Protein 4C9Y (pdb70)

Structure (mmCIF, N/CA/C/O backbone):
data_4C9Y
#
_entry.id   4C9Y
#
_cell.length_a   39.006
_cell.length_b   161.578
_cell.length_c   104.482
_cell.angle_alpha   90.00
_cell.angle_beta   90.00
_cell.angle_gamma   90.00
#
_symmetry.space_group_name_H-M   'C 2 2 21'
#
loop_
_entity.id
_entity.type
_entity.pdbx_description
1 polymer 'SPINDLE AND KINETOCHORE-ASSOCIATED PROTEIN 1'
2 water water
#
loop_
_atom_site.group_PDB
_atom_site.id
_atom_site.type_symbol
_atom_site.label_atom_id
_atom_site.label_alt_id
_atom_site.label_comp_id
_atom_site.label_asym_id
_atom_site.label_entity_id
_atom_site.label_seq_id
_atom_site.pdbx_PDB_ins_code
_atom_site.Cartn_x
_atom_site.Cartn_y
_atom_site.Cartn_z
_atom_site.occupancy
_atom_site.B_iso_or_equiv
_atom_site.auth_seq_id
_atom_site.auth_comp_id
_atom_site.auth_asym_id
_atom_site.auth_atom_id
_atom_site.pdbx_PDB_model_num
ATOM 1 N N . SER A 1 1 ? 6.809 35.439 -19.228 1.00 94.77 2 SER A N 1
ATOM 2 C CA . SER A 1 1 ? 7.364 34.598 -20.285 1.00 92.76 2 SER A CA 1
ATOM 3 C C . SER A 1 1 ? 8.713 34.006 -19.879 1.00 83.01 2 SER A C 1
ATOM 4 O O . SER A 1 1 ? 9.594 33.805 -20.718 1.00 79.50 2 SER A O 1
ATOM 7 N N . ILE A 1 2 ? 8.858 33.731 -18.585 1.00 71.49 3 ILE A N 1
ATOM 8 C CA . ILE A 1 2 ? 10.101 33.221 -18.013 1.00 62.38 3 ILE A CA 1
ATOM 9 C C . ILE A 1 2 ? 10.423 31.824 -18.549 1.00 60.83 3 ILE A C 1
ATOM 10 O O . ILE A 1 2 ? 9.556 30.958 -18.592 1.00 48.65 3 ILE A O 1
ATOM 15 N N . LYS A 1 3 ? 11.672 31.620 -18.961 1.00 49.71 4 LYS A N 1
ATOM 16 C CA . LYS A 1 3 ? 12.110 30.378 -19.598 1.00 46.88 4 LYS A CA 1
ATOM 17 C C . LYS A 1 3 ? 12.191 29.189 -18.631 1.00 44.39 4 LYS A C 1
ATOM 18 O O . LYS A 1 3 ? 12.918 29.239 -17.639 1.00 43.64 4 LYS A O 1
ATOM 24 N N . GLU A 1 4 ? 11.469 28.118 -18.927 1.00 41.76 5 GLU A N 1
ATOM 25 C CA . GLU A 1 4 ? 11.546 26.927 -18.085 1.00 45.70 5 GLU A CA 1
ATOM 26 C C . GLU A 1 4 ? 12.232 25.745 -18.762 1.00 46.12 5 GLU A C 1
ATOM 27 O O . GLU A 1 4 ? 12.244 25.612 -19.983 1.00 44.87 5 GLU A O 1
ATOM 41 N N . PRO A 1 6 ? 12.417 21.997 -19.805 1.00 34.25 7 PRO A N 1
ATOM 42 C CA . PRO A 1 6 ? 11.440 20.906 -19.933 1.00 33.44 7 PRO A CA 1
ATOM 43 C C . PRO A 1 6 ? 11.885 19.596 -19.238 1.00 33.37 7 PRO A C 1
ATOM 44 O O . PRO A 1 6 ? 13.083 19.328 -19.102 1.00 33.93 7 PRO A O 1
ATOM 48 N N . PHE A 1 7 ? 10.919 18.800 -18.788 1.00 34.83 8 PHE A N 1
ATOM 49 C CA . PHE A 1 7 ? 11.218 17.513 -18.148 1.00 39.29 8 PHE A CA 1
ATOM 50 C C . PHE A 1 7 ? 11.937 16.566 -19.105 1.00 34.23 8 PHE A C 1
ATOM 51 O O . PHE A 1 7 ? 11.789 16.676 -20.318 1.00 33.49 8 PHE A O 1
ATOM 59 N N . ILE A 1 8 ? 12.732 15.649 -18.561 1.00 36.17 9 ILE A N 1
ATOM 60 C CA . ILE A 1 8 ? 13.390 14.621 -19.379 1.00 42.21 9 ILE A CA 1
ATOM 61 C C . ILE A 1 8 ? 12.361 13.549 -19.741 1.00 36.72 9 ILE A C 1
ATOM 62 O O . ILE A 1 8 ? 11.571 13.141 -18.886 1.00 39.78 9 ILE A O 1
ATOM 67 N N . THR A 1 9 ? 12.375 13.085 -20.985 1.00 36.43 10 THR A N 1
ATOM 68 C CA . THR A 1 9 ? 11.438 12.053 -21.433 1.00 36.94 10 THR A CA 1
ATOM 69 C C . THR A 1 9 ? 12.004 10.655 -21.220 1.00 39.54 10 THR A C 1
ATOM 70 O O . THR A 1 9 ? 13.197 10.490 -20.966 1.00 40.97 10 THR A O 1
ATOM 74 N N . CYS A 1 10 ? 11.144 9.649 -21.376 1.00 44.66 11 CYS A N 1
ATOM 75 C CA . CYS A 1 10 ? 11.565 8.261 -21.315 1.00 49.40 11 CYS A CA 1
ATOM 76 C C . CYS A 1 10 ? 12.735 7.995 -22.261 1.00 57.27 11 CYS A C 1
ATOM 77 O O . CYS A 1 10 ? 13.799 7.566 -21.824 1.00 54.19 11 CYS A O 1
ATOM 80 N N . ASP A 1 11 ? 12.542 8.282 -23.549 1.00 52.81 12 ASP A N 1
ATOM 81 C CA . ASP A 1 11 ? 13.593 8.116 -24.555 1.00 63.95 12 ASP A CA 1
ATOM 82 C C . ASP A 1 11 ? 14.897 8.813 -24.188 1.00 59.52 12 ASP A C 1
ATOM 83 O O . ASP A 1 11 ? 15.967 8.204 -24.249 1.00 57.44 12 ASP A O 1
ATOM 88 N N . GLU A 1 12 ? 14.804 10.092 -23.819 1.00 51.66 13 GLU A N 1
ATOM 89 C CA . GLU A 1 12 ? 15.977 10.853 -23.426 1.00 51.47 13 GLU A CA 1
ATOM 90 C C . GLU A 1 12 ? 16.713 10.209 -22.261 1.00 52.12 13 GLU A C 1
ATOM 91 O O . GLU A 1 12 ? 17.932 10.074 -22.294 1.00 53.70 13 GLU A O 1
ATOM 97 N N . PHE A 1 13 ? 15.976 9.819 -21.226 1.00 49.30 14 PHE A N 1
ATOM 98 C CA . PHE A 1 13 ? 16.614 9.272 -20.031 1.00 57.43 14 PHE A CA 1
ATOM 99 C C . PHE A 1 13 ? 17.319 7.943 -20.317 1.00 65.46 14 PHE A C 1
ATOM 100 O O . PHE A 1 13 ? 18.432 7.702 -19.846 1.00 58.91 14 PHE A O 1
ATOM 108 N N . ASN A 1 14 ? 16.681 7.086 -21.103 1.00 66.75 15 ASN A N 1
ATOM 109 C CA . ASN A 1 14 ? 17.295 5.815 -21.473 1.00 78.04 15 ASN A CA 1
ATOM 110 C C . ASN A 1 14 ? 18.537 6.010 -22.331 1.00 79.36 15 ASN A C 1
ATOM 111 O O . ASN A 1 14 ? 19.378 5.116 -22.438 1.00 86.09 15 ASN A O 1
ATOM 116 N N . GLY A 1 15 ? 18.645 7.189 -22.932 1.00 65.37 16 GLY A N 1
ATOM 117 C CA . GLY A 1 15 ? 19.751 7.506 -23.813 1.00 75.25 16 GLY A CA 1
ATOM 118 C C . GLY A 1 15 ? 20.932 8.218 -23.175 1.00 83.80 16 GLY A C 1
ATOM 119 O O . GLY A 1 15 ? 21.931 8.467 -23.849 1.00 88.75 16 GLY A O 1
ATOM 120 N N . VAL A 1 16 ? 20.841 8.565 -21.893 1.00 61.86 17 VAL A N 1
ATOM 121 C CA . VAL A 1 16 ? 22.021 9.098 -21.219 1.00 62.60 17 VAL A CA 1
ATOM 122 C C . VAL A 1 16 ? 22.891 7.949 -20.703 1.00 67.69 17 VAL A C 1
ATOM 123 O O . VAL A 1 16 ? 22.368 6.948 -20.215 1.00 69.40 17 VAL A O 1
ATOM 127 N N . PRO A 1 17 ? 24.223 8.079 -20.842 1.00 77.01 18 PRO A N 1
ATOM 128 C CA . PRO A 1 17 ? 25.176 7.028 -20.449 1.00 83.87 18 PRO A CA 1
ATOM 129 C C . PRO A 1 17 ? 24.948 6.490 -19.035 1.00 77.38 18 PRO A C 1
ATOM 130 O O . PRO A 1 17 ? 24.654 7.255 -18.114 1.00 74.60 18 PRO A O 1
ATOM 134 N N . SER A 1 18 ? 25.085 5.175 -18.884 1.00 86.25 19 SER A N 1
ATOM 135 C CA . SER A 1 18 ? 24.727 4.481 -17.649 1.00 84.10 19 SER A CA 1
ATOM 136 C C . SER A 1 18 ? 25.421 5.006 -16.397 1.00 85.12 19 SER A C 1
ATOM 137 O O . SER A 1 18 ? 24.785 5.160 -15.359 1.00 85.46 19 SER A O 1
ATOM 140 N N . TYR A 1 19 ? 26.720 5.275 -16.493 1.00 87.97 20 TYR A N 1
ATOM 141 C CA . TYR A 1 19 ? 27.493 5.730 -15.340 1.00 90.25 20 TYR A CA 1
ATOM 142 C C . TYR A 1 19 ? 26.950 7.038 -14.760 1.00 87.97 20 TYR A C 1
ATOM 143 O O . TYR A 1 19 ? 27.078 7.297 -13.561 1.00 86.87 20 TYR A O 1
ATOM 160 N N . LYS A 1 21 ? 23.674 7.891 -14.835 1.00 82.85 22 LYS A N 1
ATOM 161 C CA . LYS A 1 21 ? 22.407 7.557 -14.198 1.00 88.22 22 LYS A CA 1
ATOM 162 C C . LYS A 1 21 ? 22.625 7.121 -12.754 1.00 103.89 22 LYS A C 1
ATOM 163 O O . LYS A 1 21 ? 21.969 7.632 -11.846 1.00 111.94 22 LYS A O 1
ATOM 169 N N . SER A 1 22 ? 23.555 6.189 -12.557 1.00 103.51 23 SER A N 1
ATOM 170 C CA . SER A 1 22 ? 24.016 5.803 -11.227 1.00 109.85 23 SER A CA 1
ATOM 171 C C . SER A 1 22 ? 22.872 5.536 -10.256 1.00 111.47 23 SER A C 1
ATOM 172 O O . SER A 1 22 ? 22.022 4.681 -10.501 1.00 112.65 23 SER A O 1
ATOM 175 N N . ARG A 1 23 ? 22.855 6.289 -9.160 1.00 110.38 24 ARG A N 1
ATOM 176 C CA . ARG A 1 23 ? 21.806 6.169 -8.157 1.00 109.85 24 ARG A CA 1
ATOM 177 C C . ARG A 1 23 ? 20.534 6.868 -8.619 1.00 103.83 24 ARG A C 1
ATOM 178 O O . ARG A 1 23 ? 19.423 6.457 -8.275 1.00 108.05 24 ARG A O 1
ATOM 180 N N . LEU A 1 24 ? 20.712 7.916 -9.416 1.00 90.52 25 LEU A N 1
ATOM 181 C CA . LEU A 1 24 ? 19.627 8.813 -9.798 1.00 79.99 25 LEU A CA 1
ATOM 182 C C . LEU A 1 24 ? 18.494 8.156 -10.572 1.00 75.36 25 LEU A C 1
ATOM 183 O O . LEU A 1 24 ? 18.689 7.659 -11.680 1.00 80.27 25 LEU A O 1
ATOM 188 N N . THR A 1 25 ? 17.300 8.181 -9.991 1.00 68.39 26 THR A N 1
ATOM 189 C CA . THR A 1 25 ? 16.115 7.702 -10.686 1.00 66.81 26 THR A CA 1
ATOM 190 C C . THR A 1 25 ? 15.514 8.760 -11.619 1.00 67.14 26 THR A C 1
ATOM 191 O O . THR A 1 25 ? 15.810 9.971 -11.533 1.00 55.57 26 THR A O 1
ATOM 195 N N . TYR A 1 26 ? 14.657 8.295 -12.516 1.00 55.82 27 TYR A N 1
ATOM 196 C CA . TYR A 1 26 ? 14.017 9.177 -13.493 1.00 48.10 27 TYR A CA 1
ATOM 197 C C . TYR A 1 26 ? 13.143 10.276 -12.857 1.00 47.92 27 TYR A C 1
ATOM 198 O O . TYR A 1 26 ? 13.140 11.421 -13.316 1.00 52.57 27 TYR A O 1
ATOM 207 N N . ASN A 1 27 ? 12.387 9.917 -11.822 1.00 54.88 28 ASN A N 1
ATOM 208 C CA . ASN A 1 27 ? 11.547 10.874 -11.111 1.00 50.76 28 ASN A CA 1
ATOM 209 C C . ASN A 1 27 ? 12.395 11.840 -10.308 1.00 54.78 28 ASN A C 1
ATOM 210 O O . ASN A 1 27 ? 12.030 13.003 -10.144 1.00 51.44 28 ASN A O 1
ATOM 215 N N . GLN A 1 28 ? 13.531 11.350 -9.815 1.00 52.61 29 GLN A N 1
ATOM 216 C CA . GLN A 1 28 ? 14.489 12.205 -9.122 1.00 54.78 29 GLN A CA 1
ATOM 217 C C . GLN A 1 28 ? 14.961 13.364 -9.993 1.00 42.61 29 GLN A C 1
ATOM 218 O O . GLN A 1 28 ? 14.974 14.497 -9.547 1.00 41.48 29 GLN A O 1
ATOM 224 N N . ILE A 1 29 ? 15.351 13.080 -11.231 1.00 38.87 30 ILE A N 1
ATOM 225 C CA . ILE A 1 29 ? 15.845 14.133 -12.104 1.00 39.02 30 ILE A CA 1
ATOM 226 C C . ILE A 1 29 ? 14.742 15.149 -12.407 1.00 39.58 30 ILE A C 1
ATOM 227 O O . ILE A 1 29 ? 14.939 16.356 -12.276 1.00 42.27 30 ILE A O 1
ATOM 232 N N . ASN A 1 30 ? 13.573 14.647 -12.781 1.00 35.46 31 ASN A N 1
ATOM 233 C CA . ASN A 1 30 ? 12.437 15.516 -13.042 1.00 33.61 31 ASN A CA 1
ATOM 234 C C . ASN A 1 30 ? 11.923 16.305 -11.827 1.00 38.15 31 ASN A C 1
ATOM 235 O O . ASN A 1 30 ? 11.549 17.470 -11.967 1.00 35.15 31 ASN A O 1
ATOM 240 N N . ASP A 1 31 ? 11.930 15.696 -10.638 1.00 36.51 32 ASP A N 1
ATOM 241 C CA . ASP A 1 31 ? 11.666 16.459 -9.402 1.00 35.33 32 ASP A CA 1
ATOM 242 C C . ASP A 1 31 ? 12.634 17.628 -9.232 1.00 33.84 32 ASP A C 1
ATOM 243 O O . ASP A 1 31 ? 12.216 18.754 -8.951 1.00 36.52 32 ASP A O 1
ATOM 248 N N . VAL A 1 32 ? 13.923 17.385 -9.438 1.00 37.35 33 VAL A N 1
ATOM 249 C CA . VAL A 1 32 ? 14.915 18.455 -9.325 1.00 35.34 33 VAL A CA 1
ATOM 250 C C . VAL A 1 32 ? 14.702 19.567 -10.369 1.00 44.25 33 VAL A C 1
ATOM 251 O O . VAL A 1 32 ? 14.828 20.757 -10.069 1.00 32.72 33 VAL A O 1
ATOM 255 N N . ILE A 1 33 ? 14.376 19.173 -11.597 1.00 33.22 34 ILE A N 1
ATOM 256 C CA . ILE A 1 33 ? 14.021 20.138 -12.635 1.00 28.90 34 ILE A CA 1
ATOM 257 C C . ILE A 1 33 ? 12.870 21.064 -12.215 1.00 29.62 34 ILE A C 1
ATOM 258 O O . ILE A 1 33 ? 12.943 22.290 -12.436 1.00 34.33 34 ILE A O 1
ATOM 263 N N . LYS A 1 34 ? 11.833 20.496 -11.600 1.00 31.98 35 LYS A N 1
ATOM 264 C CA . LYS A 1 34 ? 10.750 21.286 -11.005 1.00 36.49 35 LYS A CA 1
ATOM 265 C C . LYS A 1 34 ? 11.273 22.344 -10.020 1.00 36.48 35 LYS A C 1
ATOM 266 O O . LYS A 1 34 ? 10.796 23.486 -10.020 1.00 33.38 35 LYS A O 1
ATOM 272 N N . GLU A 1 35 ? 12.239 21.966 -9.180 1.00 37.02 36 GLU A N 1
ATOM 273 C CA . GLU A 1 35 ? 12.778 22.892 -8.164 1.00 35.40 36 GLU A CA 1
ATOM 274 C C . GLU A 1 35 ? 13.655 23.961 -8.784 1.00 36.44 36 GLU A C 1
ATOM 275 O O . GLU A 1 35 ? 13.639 25.120 -8.365 1.00 30.94 36 GLU A O 1
ATOM 281 N N . ILE A 1 36 ? 14.435 23.572 -9.785 1.00 32.07 37 ILE A N 1
ATOM 282 C CA . ILE A 1 36 ? 15.266 24.532 -10.488 1.00 33.66 37 ILE A CA 1
ATOM 283 C C . ILE A 1 36 ? 14.389 25.559 -11.194 1.00 28.14 37 ILE A C 1
ATOM 284 O O . ILE A 1 36 ? 14.680 26.749 -11.154 1.00 27.31 37 ILE A O 1
ATOM 289 N N . ASN A 1 37 ? 13.313 25.093 -11.816 1.00 24.77 38 ASN A N 1
ATOM 290 C CA . ASN A 1 37 ? 12.359 25.970 -12.463 1.00 30.49 38 ASN A CA 1
ATOM 291 C C . ASN A 1 37 ? 11.696 26.924 -11.474 1.00 34.63 38 ASN A C 1
ATOM 292 O O . ASN A 1 37 ? 11.424 28.078 -11.793 1.00 32.35 38 ASN A O 1
ATOM 297 N N . LYS A 1 38 ? 11.413 26.421 -10.279 1.00 32.49 39 LYS A N 1
ATOM 298 C CA . LYS A 1 38 ? 10.879 27.257 -9.216 1.00 35.51 39 LYS A CA 1
ATOM 299 C C . LYS A 1 38 ? 11.839 28.398 -8.864 1.00 31.57 39 LYS A C 1
ATOM 300 O O . LYS A 1 38 ? 11.412 29.539 -8.657 1.00 33.48 39 LYS A O 1
ATOM 306 N N . ALA A 1 39 ? 13.133 28.094 -8.786 1.00 27.03 40 ALA A N 1
ATOM 307 C CA . ALA A 1 39 ? 14.130 29.114 -8.475 1.00 31.57 40 ALA A CA 1
ATOM 308 C C . ALA A 1 39 ? 14.269 30.134 -9.603 1.00 29.84 40 ALA A C 1
ATOM 309 O O . ALA A 1 39 ? 14.432 31.329 -9.346 1.00 27.28 40 ALA A O 1
ATOM 311 N N . VAL A 1 40 ? 14.237 29.652 -10.846 1.00 26.98 41 VAL A N 1
ATOM 312 C CA . VAL A 1 40 ? 14.311 30.529 -12.009 1.00 24.32 41 VAL A CA 1
ATOM 313 C C . VAL A 1 40 ? 13.150 31.522 -12.001 1.00 31.63 41 VAL A C 1
ATOM 314 O O . VAL A 1 40 ? 13.357 32.733 -12.107 1.00 30.57 41 VAL A O 1
ATOM 318 N N . ILE A 1 41 ? 11.939 31.001 -11.861 1.00 27.28 42 ILE A N 1
ATOM 319 C CA . ILE A 1 41 ? 10.752 31.841 -11.803 1.00 30.84 42 ILE A CA 1
ATOM 320 C C . ILE A 1 41 ? 10.812 32.868 -10.658 1.00 37.15 42 ILE A C 1
ATOM 321 O O . ILE A 1 41 ? 10.495 34.039 -10.859 1.00 37.34 42 ILE A O 1
ATOM 326 N N . SER A 1 42 ? 11.233 32.426 -9.475 1.00 32.97 43 SER A N 1
ATOM 327 C CA . SER A 1 42 ? 11.318 33.301 -8.301 1.00 29.45 43 SER A CA 1
ATOM 328 C C . SER A 1 42 ? 12.261 34.474 -8.531 1.00 26.34 43 SER A C 1
ATOM 329 O O . SER A 1 42 ? 11.936 35.626 -8.216 1.00 31.61 43 SER A O 1
ATOM 332 N N . LYS A 1 43 ? 13.424 34.164 -9.087 1.00 26.96 44 LYS A N 1
ATOM 333 C CA . LYS A 1 43 ? 14.438 35.143 -9.388 1.00 32.68 44 LYS A CA 1
ATOM 334 C C . LYS A 1 43 ? 13.940 36.148 -10.418 1.00 37.75 44 LYS A C 1
ATOM 335 O O . LYS A 1 43 ? 14.096 37.358 -10.243 1.00 32.76 44 LYS A O 1
ATOM 341 N N . TYR A 1 44 ? 13.342 35.645 -11.491 1.00 30.37 45 TYR A N 1
ATOM 342 C CA . TYR A 1 44 ? 12.974 36.517 -12.599 1.00 32.46 45 TYR A CA 1
ATOM 343 C C . TYR A 1 44 ? 11.683 37.296 -12.338 1.00 38.48 45 TYR A C 1
ATOM 344 O O . TYR A 1 44 ? 11.482 38.365 -12.917 1.00 41.62 45 TYR A O 1
ATOM 353 N N . LYS A 1 45 ? 10.851 36.807 -11.419 1.00 37.04 46 LYS A N 1
ATOM 354 C CA . LYS A 1 45 ? 9.705 37.591 -10.954 1.00 40.44 46 LYS A CA 1
ATOM 355 C C . LYS A 1 45 ? 10.164 38.819 -10.172 1.00 42.85 46 LYS A C 1
ATOM 356 O O . LYS A 1 45 ? 9.561 39.885 -10.273 1.00 47.15 46 LYS A O 1
ATOM 362 N N . ILE A 1 46 ? 11.241 38.666 -9.405 1.00 37.10 47 ILE A N 1
ATOM 363 C CA . ILE A 1 46 ? 11.876 39.782 -8.704 1.00 38.78 47 ILE A CA 1
ATOM 364 C C . ILE A 1 46 ? 12.506 40.794 -9.680 1.00 40.79 47 ILE A C 1
ATOM 365 O O . ILE A 1 46 ? 12.320 42.016 -9.546 1.00 39.95 47 ILE A O 1
ATOM 370 N N . LEU A 1 47 ? 13.247 40.279 -10.656 1.00 39.39 48 LEU A N 1
ATOM 371 C CA . LEU A 1 47 ? 13.824 41.100 -11.718 1.00 42.26 48 LEU A CA 1
ATOM 372 C C . LEU A 1 47 ? 12.777 41.918 -12.480 1.00 44.36 48 LEU A C 1
ATOM 373 O O . LEU A 1 47 ? 13.045 43.053 -12.874 1.00 40.36 48 LEU A O 1
ATOM 378 N N . HIS A 1 48 ? 11.595 41.348 -12.701 1.00 54.47 49 HIS A N 1
ATOM 379 C CA . HIS A 1 48 ? 10.574 42.040 -13.477 1.00 57.88 49 HIS A CA 1
ATOM 380 C C . HIS A 1 48 ? 9.627 42.878 -12.609 1.00 56.95 49 HIS A C 1
ATOM 381 O O . HIS A 1 48 ? 8.712 43.516 -13.117 1.00 57.66 49 HIS A O 1
ATOM 388 N N . GLN A 1 49 ? 9.879 42.885 -11.304 1.00 49.54 50 GLN A N 1
ATOM 389 C CA . GLN A 1 49 ? 9.049 43.597 -10.335 1.00 51.64 50 GLN A CA 1
ATOM 390 C C . GLN A 1 49 ? 9.367 45.100 -10.333 1.00 51.73 50 GLN A C 1
ATOM 391 O O . GLN A 1 49 ? 10.534 45.479 -10.342 1.00 50.65 50 GLN A O 1
ATOM 397 N N . PRO A 1 50 ? 8.331 45.956 -10.309 1.00 61.62 51 PRO A N 1
ATOM 398 C CA . PRO A 1 50 ? 8.562 47.410 -10.226 1.00 66.80 51 PRO A CA 1
ATOM 399 C C . PRO A 1 50 ? 9.347 47.767 -8.966 1.00 64.94 51 PRO A C 1
ATOM 400 O O . PRO A 1 50 ? 8.989 47.309 -7.881 1.00 62.69 51 PRO A O 1
ATOM 404 N N . LYS A 1 51 ? 10.405 48.562 -9.112 1.00 60.18 52 LYS A N 1
ATOM 405 C CA . LYS A 1 51 ? 11.358 48.767 -8.018 1.00 56.56 52 LYS A CA 1
ATOM 406 C C . LYS A 1 51 ? 10.754 49.437 -6.793 1.00 63.76 52 LYS A C 1
ATOM 407 O O . LYS A 1 51 ? 11.222 49.221 -5.673 1.00 58.17 52 LYS A O 1
ATOM 413 N N . LYS A 1 52 ? 9.708 50.234 -7.012 1.00 69.23 53 LYS A N 1
ATOM 414 C CA . LYS A 1 52 ? 9.001 50.902 -5.925 1.00 79.64 53 LYS A CA 1
ATOM 415 C C . LYS A 1 52 ? 8.148 49.924 -5.115 1.00 84.40 53 LYS A C 1
ATOM 416 O O . LYS A 1 52 ? 7.689 50.249 -4.020 1.00 89.92 53 LYS A O 1
ATOM 418 N N . SER A 1 53 ? 7.941 48.728 -5.659 1.00 83.64 54 SER A N 1
ATOM 419 C CA . SER A 1 53 ? 7.155 47.704 -4.979 1.00 89.70 54 SER A CA 1
ATOM 420 C C . SER A 1 53 ? 8.031 46.774 -4.152 1.00 84.81 54 SER A C 1
ATOM 421 O O . SER A 1 53 ? 7.534 45.855 -3.502 1.00 89.46 54 SER A O 1
ATOM 432 N N . ASN A 1 55 ? 10.373 45.506 -1.166 1.00 61.95 56 ASN A N 1
ATOM 433 C CA . ASN A 1 55 ? 10.735 45.683 0.235 1.00 65.24 56 ASN A CA 1
ATOM 434 C C . ASN A 1 55 ? 12.237 45.471 0.378 1.00 61.12 56 ASN A C 1
ATOM 435 O O . ASN A 1 55 ? 12.904 45.189 -0.607 1.00 56.20 56 ASN A O 1
ATOM 440 N N . SER A 1 56 ? 12.769 45.595 1.590 1.00 55.15 57 SER A N 1
ATOM 441 C CA . SER A 1 56 ? 14.220 45.533 1.790 1.00 56.22 57 SER A CA 1
ATOM 442 C C . SER A 1 56 ? 14.835 44.180 1.409 1.00 53.31 57 SER A C 1
ATOM 443 O O . SER A 1 56 ? 15.937 44.133 0.851 1.00 48.18 57 SER A O 1
ATOM 446 N N . VAL A 1 57 ? 14.132 43.089 1.703 1.00 49.94 58 VAL A N 1
ATOM 447 C CA . VAL A 1 57 ? 14.665 41.765 1.380 1.00 47.98 58 VAL A CA 1
ATOM 448 C C . VAL A 1 57 ? 14.681 41.520 -0.129 1.00 40.15 58 VAL A C 1
ATOM 449 O O . VAL A 1 57 ? 15.603 40.909 -0.656 1.00 44.88 58 VAL A O 1
ATOM 453 N N . THR A 1 58 ? 13.661 42.012 -0.822 1.00 41.14 59 THR A N 1
ATOM 454 C CA . THR A 1 58 ? 13.564 41.842 -2.257 1.00 44.33 59 THR A CA 1
ATOM 455 C C . THR A 1 58 ? 14.614 42.701 -2.960 1.00 42.36 59 THR A C 1
ATOM 456 O O . THR A 1 58 ? 15.228 42.271 -3.938 1.00 36.44 59 THR A O 1
ATOM 460 N N . ARG A 1 59 ? 14.830 43.914 -2.449 1.00 35.74 60 ARG A N 1
ATOM 461 C CA . ARG A 1 59 ? 15.828 44.804 -3.015 1.00 38.02 60 ARG A CA 1
ATOM 462 C C . ARG A 1 59 ? 17.236 44.213 -2.899 1.00 35.80 60 ARG A C 1
ATOM 463 O O . ARG A 1 59 ? 18.040 44.340 -3.822 1.00 37.37 60 ARG A O 1
ATOM 471 N N . ASN A 1 60 ? 17.525 43.576 -1.766 1.00 35.80 61 ASN A N 1
ATOM 472 C CA . ASN A 1 60 ? 18.818 42.928 -1.558 1.00 41.98 61 ASN A CA 1
ATOM 473 C C . ASN A 1 60 ? 19.059 41.783 -2.554 1.00 35.66 61 ASN A C 1
ATOM 474 O O . ASN A 1 60 ? 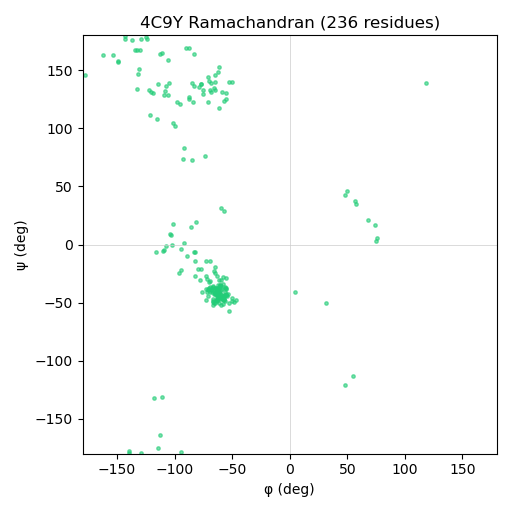20.162 41.636 -3.084 1.00 34.39 61 ASN A O 1
ATOM 479 N N . LEU A 1 61 ? 18.019 40.997 -2.826 1.00 31.33 62 LEU A N 1
ATOM 480 C CA . LEU A 1 61 ? 18.107 39.944 -3.845 1.00 36.25 62 LEU A CA 1
ATOM 481 C C . LEU A 1 61 ? 18.288 40.561 -5.220 1.00 36.59 62 LEU A C 1
ATOM 482 O O . LEU A 1 61 ? 19.179 40.168 -5.974 1.00 33.86 62 LEU A O 1
ATOM 487 N N . TYR A 1 62 ? 17.430 41.524 -5.541 1.00 30.07 63 TYR A N 1
ATOM 488 C CA . TYR A 1 62 ? 17.551 42.271 -6.780 1.00 31.99 63 TYR A CA 1
ATOM 489 C C . TYR A 1 62 ? 18.986 42.731 -7.027 1.00 32.78 63 TYR A C 1
ATOM 490 O O . TYR A 1 62 ? 19.523 42.551 -8.124 1.00 30.88 63 TYR A O 1
ATOM 499 N N . HIS A 1 63 ? 19.608 43.320 -6.005 1.00 32.87 64 HIS A N 1
ATOM 500 C CA . HIS A 1 63 ? 20.978 43.812 -6.135 1.00 37.41 64 HIS A CA 1
ATOM 501 C C . HIS A 1 63 ? 21.977 42.708 -6.451 1.00 39.24 64 HIS A C 1
ATOM 502 O O . HIS A 1 63 ? 22.877 42.887 -7.289 1.00 39.25 64 HIS A O 1
ATOM 509 N N . ARG A 1 64 ? 21.838 41.576 -5.766 1.00 33.80 65 ARG A N 1
ATOM 510 C CA . ARG A 1 64 ? 22.694 40.443 -6.053 1.00 32.11 65 ARG A CA 1
ATOM 511 C C . ARG A 1 64 ? 22.467 39.939 -7.486 1.00 30.18 65 ARG A C 1
ATOM 512 O O . ARG A 1 64 ? 23.419 39.601 -8.171 1.00 32.40 65 ARG A O 1
ATOM 520 N N . PHE A 1 65 ? 21.215 39.883 -7.932 1.00 28.38 66 PHE A N 1
ATOM 521 C CA . PHE A 1 65 ? 20.938 39.458 -9.312 1.00 31.87 66 PHE A CA 1
ATOM 522 C C . PHE A 1 65 ? 21.655 40.358 -10.327 1.00 34.54 66 PHE A C 1
ATOM 523 O O . PHE A 1 65 ? 22.295 39.882 -11.286 1.00 31.66 66 PHE A O 1
ATOM 531 N N . ILE A 1 66 ? 21.590 41.667 -10.103 1.00 30.03 67 ILE A N 1
ATOM 532 C CA . ILE A 1 66 ? 22.268 42.605 -10.998 1.00 31.64 67 ILE A CA 1
ATOM 533 C C . ILE A 1 66 ? 23.784 42.410 -10.927 1.00 35.41 67 ILE A C 1
ATOM 534 O O . ILE A 1 66 ? 24.454 42.412 -11.948 1.00 36.09 67 ILE A O 1
ATOM 539 N N . ASP A 1 67 ? 24.328 42.212 -9.729 1.00 33.17 68 ASP A N 1
ATOM 540 C CA . ASP A 1 67 ? 25.775 41.995 -9.587 1.00 36.78 68 ASP A CA 1
ATOM 541 C C . ASP A 1 67 ? 26.252 40.781 -10.400 1.00 37.77 68 ASP A C 1
ATOM 542 O O . ASP A 1 67 ? 27.408 40.719 -10.834 1.00 41.53 68 ASP A O 1
ATOM 547 N N . GLU A 1 68 ? 25.354 39.826 -10.596 1.00 33.83 69 GLU A N 1
ATOM 548 C CA . GLU A 1 68 ? 25.701 38.573 -11.265 1.00 34.21 69 GLU A CA 1
ATOM 549 C C . GLU A 1 68 ? 25.535 38.572 -12.790 1.00 36.25 69 GLU A C 1
ATOM 550 O O . GLU A 1 68 ? 25.992 37.634 -13.452 1.00 35.82 69 GLU A O 1
ATOM 556 N N . GLU A 1 69 ? 24.915 39.618 -13.344 1.00 43.07 70 GLU A N 1
ATOM 557 C CA . GLU A 1 69 ? 24.822 39.781 -14.801 1.00 52.80 70 GLU A CA 1
ATOM 558 C C . GLU A 1 69 ? 26.180 39.996 -15.454 1.00 56.89 70 GLU A C 1
ATOM 559 O O . GLU A 1 69 ? 27.069 40.617 -14.871 1.00 48.26 70 GLU A O 1
ATOM 565 N N . THR A 1 70 ? 26.330 39.483 -16.675 1.00 46.18 71 THR A N 1
ATOM 566 C CA . THR A 1 70 ? 27.485 39.786 -17.508 1.00 56.52 71 THR A CA 1
ATOM 567 C C . THR A 1 70 ? 26.990 40.033 -18.925 1.00 52.30 71 THR A C 1
ATOM 568 O O . THR A 1 70 ? 25.801 39.880 -19.215 1.00 49.91 71 THR A O 1
ATOM 572 N N . LYS A 1 71 ? 27.898 40.407 -19.813 1.00 56.89 72 LYS A N 1
ATOM 573 C CA . LYS A 1 71 ? 27.520 40.563 -21.215 1.00 66.63 72 LYS A CA 1
ATOM 574 C C . LYS A 1 71 ? 27.098 39.233 -21.839 1.00 58.90 72 LYS A C 1
ATOM 575 O O . LYS A 1 71 ? 26.323 39.208 -22.788 1.00 65.55 72 LYS A O 1
ATOM 581 N N . ASP A 1 72 ? 27.580 38.128 -21.283 1.00 57.67 73 ASP A N 1
ATOM 582 C CA . ASP A 1 72 ? 27.229 36.805 -21.801 1.00 68.02 73 ASP A CA 1
ATOM 583 C C . ASP A 1 72 ? 25.891 36.282 -21.267 1.00 68.68 73 ASP A C 1
ATOM 584 O O . ASP A 1 72 ? 25.417 35.233 -21.703 1.00 72.78 73 ASP A O 1
ATOM 589 N N . THR A 1 73 ? 25.287 37.001 -20.324 1.00 58.82 74 THR A N 1
ATOM 590 C CA . THR A 1 73 ? 24.010 36.571 -19.764 1.00 50.91 74 THR A CA 1
ATOM 591 C C . THR A 1 73 ? 22.853 37.452 -20.204 1.00 50.75 74 THR A C 1
ATOM 592 O O . THR A 1 73 ? 21.697 37.174 -19.870 1.00 46.39 74 THR A O 1
ATOM 596 N N . LYS A 1 74 ? 23.172 38.512 -20.937 1.00 51.30 75 LYS A N 1
ATOM 597 C CA . LYS A 1 74 ? 22.178 39.491 -21.368 1.00 55.97 75 LYS A CA 1
ATOM 598 C C . LYS A 1 74 ? 21.050 38.851 -22.166 1.00 52.21 75 LYS A C 1
ATOM 599 O O . LYS A 1 74 ? 21.293 38.185 -23.162 1.00 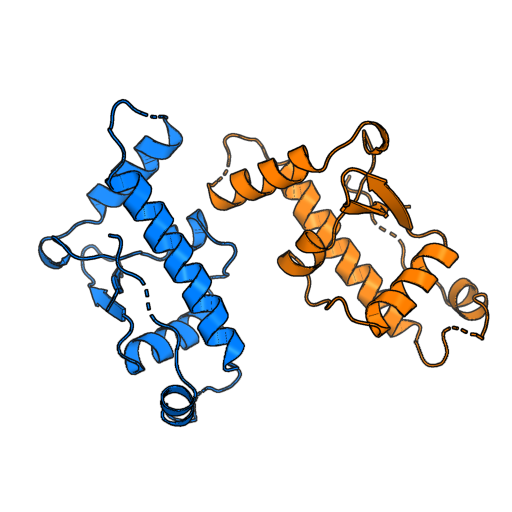49.66 75 LYS A O 1
ATOM 605 N N . GLY A 1 75 ? 19.815 39.031 -21.708 1.00 51.86 76 GLY A N 1
ATOM 606 C CA . GLY A 1 75 ? 18.676 38.465 -22.410 1.00 52.78 76 GLY A CA 1
ATOM 607 C C . GLY A 1 75 ? 18.527 36.966 -22.202 1.00 52.85 76 GLY A C 1
ATOM 608 O O . GLY A 1 75 ? 17.676 36.332 -22.815 1.00 56.16 76 GLY A O 1
ATOM 609 N N . ARG A 1 76 ? 19.362 36.396 -21.341 1.00 43.25 77 ARG A N 1
ATOM 610 C CA . ARG A 1 76 ? 19.283 34.979 -21.027 1.00 46.15 77 ARG A CA 1
ATOM 611 C C . ARG A 1 76 ? 18.800 34.743 -19.601 1.00 42.84 77 ARG A C 1
ATOM 612 O O . ARG A 1 76 ? 18.768 35.646 -18.778 1.00 45.80 77 ARG A O 1
ATOM 620 N N . TYR A 1 77 ? 18.406 33.518 -19.322 1.00 32.73 78 TYR A N 1
ATOM 621 C CA . TYR A 1 77 ? 17.921 33.158 -17.997 1.00 31.51 78 TYR A CA 1
ATOM 622 C C . TYR A 1 77 ? 18.949 32.269 -17.320 1.00 32.02 78 TYR A C 1
ATOM 623 O O . TYR A 1 77 ? 19.402 31.291 -17.900 1.00 34.59 78 TYR A O 1
ATOM 632 N N . PHE A 1 78 ? 19.338 32.621 -16.104 1.00 29.39 79 PHE A N 1
ATOM 633 C CA . PHE A 1 78 ? 20.312 31.807 -15.381 1.00 28.45 79 PHE A CA 1
ATOM 634 C C . PHE A 1 78 ? 20.075 31.881 -13.878 1.00 30.54 79 PHE A C 1
ATOM 635 O O . PHE A 1 78 ? 19.464 32.834 -13.388 1.00 30.03 79 PHE A O 1
ATOM 643 N N . ILE A 1 79 ? 20.567 30.877 -13.155 1.00 26.71 80 ILE A N 1
ATOM 644 C CA . ILE A 1 79 ? 20.627 30.937 -11.693 1.00 24.62 80 ILE A CA 1
ATOM 645 C C . ILE A 1 79 ? 22.003 30.496 -11.242 1.00 25.97 80 ILE A C 1
ATOM 646 O O . ILE A 1 79 ? 22.782 29.941 -12.016 1.00 27.99 80 ILE A O 1
ATOM 651 N N . VAL A 1 80 ? 22.305 30.742 -9.976 1.00 24.70 81 VAL A N 1
ATOM 652 C CA . VAL A 1 80 ? 23.571 30.322 -9.400 1.00 26.65 81 VAL A CA 1
ATOM 653 C C . VAL A 1 80 ? 23.218 29.463 -8.188 1.00 22.66 81 VAL A C 1
ATOM 654 O O . VAL A 1 80 ? 22.042 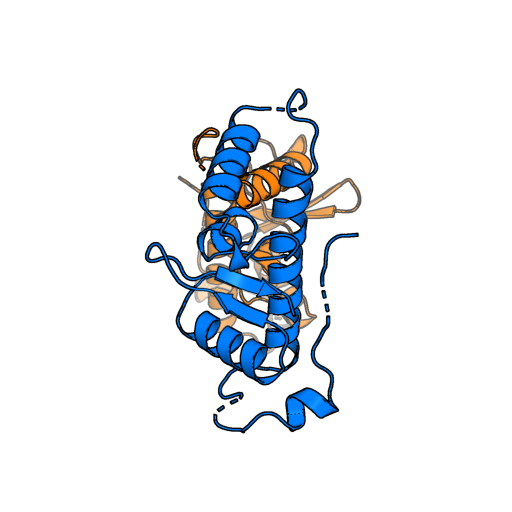29.311 -7.872 1.00 26.09 81 VAL A O 1
ATOM 658 N N . GLU A 1 81 ? 24.222 28.911 -7.524 1.00 33.76 82 GLU A N 1
ATOM 659 C CA . GLU A 1 81 ? 23.976 28.070 -6.350 1.00 43.93 82 GLU A CA 1
ATOM 660 C C . GLU A 1 81 ? 23.216 28.777 -5.228 1.00 43.49 82 GLU A C 1
ATOM 661 O O . GLU A 1 81 ? 22.364 28.173 -4.577 1.00 38.63 82 GLU A O 1
ATOM 667 N N . ALA A 1 82 ? 23.513 30.058 -5.004 1.00 34.65 83 ALA A N 1
ATOM 668 C CA . ALA A 1 82 ? 22.815 30.814 -3.973 1.00 35.20 83 ALA A CA 1
ATOM 669 C C . ALA A 1 82 ? 21.308 30.883 -4.205 1.00 32.81 83 ALA A C 1
ATOM 670 O O . ALA A 1 82 ? 20.538 30.948 -3.248 1.00 34.91 83 ALA A O 1
ATOM 672 N N . ASP A 1 83 ? 20.885 30.853 -5.465 1.00 31.16 84 ASP A N 1
ATOM 673 C CA . ASP A 1 83 ? 19.455 30.835 -5.798 1.00 29.21 84 ASP A CA 1
ATOM 674 C C . ASP A 1 83 ? 18.750 29.537 -5.435 1.00 28.11 84 ASP A C 1
ATOM 675 O O . ASP A 1 83 ? 17.588 29.547 -5.006 1.00 28.78 84 ASP A O 1
ATOM 680 N N . ILE A 1 84 ? 19.427 28.416 -5.677 1.00 27.69 85 ILE A N 1
ATOM 681 C CA . ILE A 1 84 ? 18.922 27.119 -5.227 1.00 35.30 85 ILE A CA 1
ATOM 682 C C . ILE A 1 84 ? 18.689 27.140 -3.714 1.00 31.53 85 ILE A C 1
ATOM 683 O O . ILE A 1 84 ? 17.629 26.747 -3.220 1.00 31.00 85 ILE A O 1
ATOM 688 N N . LYS A 1 85 ? 19.684 27.620 -2.982 1.00 30.22 86 LYS A N 1
ATOM 689 C CA . LYS A 1 85 ? 19.568 27.785 -1.534 1.00 31.94 86 LYS A CA 1
ATOM 690 C C . LYS A 1 85 ? 18.476 28.787 -1.141 1.00 34.79 86 LYS A C 1
ATOM 691 O O . LYS A 1 85 ? 17.753 28.583 -0.172 1.00 32.14 86 LYS A O 1
ATOM 697 N N . GLU A 1 86 ? 18.353 29.875 -1.891 1.00 32.36 87 GLU A N 1
ATOM 698 C CA . GLU A 1 86 ? 17.434 30.942 -1.493 1.00 35.60 87 GLU A CA 1
ATOM 699 C C . GLU A 1 86 ? 15.978 30.510 -1.652 1.00 29.10 87 GLU A C 1
ATOM 700 O O . GLU A 1 86 ? 15.141 30.805 -0.811 1.00 29.78 87 GLU A O 1
ATOM 706 N N . PHE A 1 87 ? 15.687 29.772 -2.713 1.00 26.83 88 PHE A N 1
ATOM 707 C CA . PHE A 1 87 ? 14.298 29.587 -3.114 1.00 25.78 88 PHE A CA 1
ATOM 708 C C . PHE A 1 87 ? 13.826 28.117 -3.024 1.00 26.36 88 PHE A C 1
ATOM 709 O O . PHE A 1 87 ? 12.649 27.832 -3.218 1.00 34.07 88 PHE A O 1
ATOM 717 N N . THR A 1 88 ? 14.733 27.195 -2.732 1.00 26.24 89 THR A N 1
ATOM 718 C CA . THR A 1 88 ? 14.348 25.762 -2.654 1.00 29.71 89 THR A CA 1
ATOM 719 C C . THR A 1 88 ? 14.931 25.093 -1.438 1.00 31.95 89 THR A C 1
ATOM 720 O O . THR A 1 88 ? 15.810 25.632 -0.768 1.00 33.13 89 THR A O 1
ATOM 724 N N . THR A 1 89 ? 14.444 23.891 -1.142 1.00 34.24 90 THR A N 1
ATOM 725 C CA . THR A 1 89 ? 15.004 23.124 -0.046 1.00 38.31 90 THR A CA 1
ATOM 726 C C . THR A 1 89 ? 15.937 22.054 -0.608 1.00 39.64 90 THR A C 1
ATOM 727 O O . THR A 1 89 ? 16.274 21.088 0.070 1.00 41.79 90 THR A O 1
ATOM 731 N N . LEU A 1 90 ? 16.352 22.235 -1.857 1.00 33.41 91 LEU A N 1
ATOM 732 C CA . LEU A 1 90 ? 17.289 21.323 -2.484 1.00 38.23 91 LEU A CA 1
ATOM 733 C C . LEU A 1 90 ? 18.646 21.476 -1.818 1.00 43.39 91 LEU A C 1
ATOM 734 O O . LEU A 1 90 ? 19.126 22.591 -1.613 1.00 45.34 91 LEU A O 1
ATOM 739 N N . LYS A 1 91 ? 19.255 20.351 -1.474 1.00 40.21 92 LYS A N 1
ATOM 740 C CA . LYS A 1 91 ? 20.612 20.340 -0.948 1.00 53.33 92 LYS A CA 1
ATOM 741 C C . LYS A 1 91 ? 21.602 20.354 -2.109 1.00 59.91 92 LYS A C 1
ATOM 742 O O . LYS A 1 91 ? 21.560 19.477 -2.973 1.00 57.14 92 LYS A O 1
ATOM 748 N N . ALA A 1 92 ? 22.482 21.352 -2.141 1.00 62.88 93 ALA A N 1
ATOM 749 C CA . ALA A 1 92 ? 23.488 21.437 -3.197 1.00 63.40 93 ALA A CA 1
ATOM 750 C C . ALA A 1 92 ? 24.721 20.594 -2.866 1.00 65.23 93 ALA A C 1
ATOM 751 O O . ALA A 1 92 ? 25.789 21.123 -2.556 1.00 68.96 93 ALA A O 1
ATOM 753 N N . ASP A 1 93 ? 24.562 19.277 -2.954 1.00 64.33 94 ASP A N 1
ATOM 754 C CA . ASP A 1 93 ? 25.606 18.335 -2.568 1.00 66.17 94 ASP A CA 1
ATOM 755 C C . ASP A 1 93 ? 26.177 17.565 -3.764 1.00 66.27 94 ASP A C 1
ATOM 756 O O . ASP A 1 93 ? 25.977 17.950 -4.917 1.00 58.37 94 ASP A O 1
ATOM 761 N N . LYS A 1 94 ? 26.881 16.473 -3.475 1.00 80.85 95 LYS A N 1
ATOM 762 C CA . LYS A 1 94 ? 27.520 15.662 -4.510 1.00 78.17 95 LYS A CA 1
ATOM 763 C C . LYS A 1 94 ? 26.506 15.143 -5.526 1.00 69.97 95 LYS A C 1
ATOM 764 O O . LYS A 1 94 ? 26.684 15.303 -6.741 1.00 58.45 95 LYS A O 1
ATOM 770 N N . LYS A 1 95 ? 25.441 14.526 -5.024 1.00 54.67 96 LYS A N 1
ATOM 771 C CA . LYS A 1 95 ? 24.374 14.038 -5.887 1.00 59.64 96 LYS A CA 1
ATOM 772 C C . LYS A 1 95 ? 23.801 15.159 -6.771 1.00 56.33 96 LYS A C 1
ATOM 773 O O . LYS A 1 95 ? 23.496 14.938 -7.943 1.00 55.28 96 LYS A O 1
ATOM 779 N N . PHE A 1 96 ? 23.672 16.361 -6.210 1.00 54.34 97 PHE A N 1
ATOM 780 C CA . PHE A 1 96 ? 23.130 17.499 -6.960 1.00 53.93 97 PHE A CA 1
ATOM 781 C C . PHE A 1 96 ? 23.987 17.891 -8.172 1.00 53.70 97 PHE A C 1
ATOM 782 O O . PHE A 1 96 ? 23.453 18.184 -9.243 1.00 53.05 97 PHE A O 1
ATOM 790 N N . HIS A 1 97 ? 25.308 17.899 -8.012 1.00 57.90 98 HIS A N 1
ATOM 791 C CA . HIS A 1 97 ? 26.180 18.198 -9.149 1.00 63.39 98 HIS A CA 1
ATOM 792 C C . HIS A 1 97 ? 26.221 17.058 -10.168 1.00 60.17 98 HIS A C 1
ATOM 793 O O . HIS A 1 97 ? 26.417 17.290 -11.362 1.00 56.68 98 HIS A O 1
ATOM 800 N N . VAL A 1 98 ? 26.033 15.829 -9.698 1.00 56.30 99 VAL A N 1
ATOM 801 C CA . VAL A 1 98 ? 25.863 14.706 -10.612 1.00 54.30 99 VAL A CA 1
ATOM 802 C C . VAL A 1 98 ? 24.605 14.942 -11.453 1.00 49.71 99 VAL A C 1
ATOM 803 O O . VAL A 1 98 ? 24.614 14.784 -12.675 1.00 42.36 99 VAL A O 1
ATOM 807 N N . LEU A 1 99 ? 23.530 15.343 -10.781 1.00 45.96 100 LEU A N 1
ATOM 808 C CA . LEU A 1 99 ? 22.265 15.685 -11.427 1.00 45.72 100 LEU A CA 1
ATOM 809 C C . LEU A 1 99 ? 22.458 16.796 -12.470 1.00 47.41 100 LEU A C 1
ATOM 810 O O . LEU A 1 99 ? 21.971 16.700 -13.598 1.00 43.69 100 LEU A O 1
ATOM 815 N N . LEU A 1 100 ? 23.163 17.856 -12.080 1.00 45.65 101 LEU A N 1
ATOM 816 C CA . LEU A 1 100 ? 23.480 18.950 -12.992 1.00 44.60 101 LEU A CA 1
ATOM 817 C C . LEU A 1 100 ? 24.187 18.456 -14.253 1.00 42.90 101 LEU A C 1
ATOM 818 O O . LEU A 1 100 ? 23.951 18.964 -15.346 1.00 34.82 101 LEU A O 1
ATOM 823 N N . ASN A 1 101 ? 25.049 17.462 -14.096 1.00 41.52 102 ASN A N 1
ATOM 824 C CA . ASN A 1 101 ? 25.794 16.927 -15.230 1.00 54.57 102 ASN A CA 1
ATOM 825 C C . ASN A 1 101 ? 24.885 16.204 -16.237 1.00 51.58 102 ASN A C 1
ATOM 826 O O . ASN A 1 101 ? 25.095 16.281 -17.445 1.00 51.58 102 ASN A O 1
ATOM 831 N N . ILE A 1 102 ? 23.880 15.498 -15.731 1.00 48.12 103 ILE A N 1
ATOM 832 C CA . ILE A 1 102 ? 22.846 14.930 -16.589 1.00 46.32 103 ILE A CA 1
ATOM 833 C C . ILE A 1 102 ? 22.083 16.031 -17.334 1.00 42.51 103 ILE A C 1
ATOM 834 O O . ILE A 1 102 ? 21.807 15.904 -18.531 1.00 37.05 103 ILE A O 1
ATOM 839 N N . LEU A 1 103 ? 21.782 17.126 -16.637 1.00 37.03 104 LEU A N 1
ATOM 840 C CA . LEU A 1 103 ? 21.086 18.263 -17.252 1.00 39.09 104 LEU A CA 1
ATOM 841 C C . LEU A 1 103 ? 21.889 18.934 -18.375 1.00 41.97 104 LEU A C 1
ATOM 842 O O . LEU A 1 103 ? 21.332 19.353 -19.395 1.00 38.91 104 LEU A O 1
ATOM 847 N N . ARG A 1 104 ? 23.196 19.050 -18.175 1.00 42.97 105 ARG A N 1
ATOM 848 C CA . ARG A 1 104 ? 24.087 19.559 -19.212 1.00 41.57 105 ARG A CA 1
ATOM 849 C C . ARG A 1 104 ? 24.118 18.592 -20.411 1.00 43.72 105 ARG A C 1
ATOM 850 O O . ARG A 1 104 ? 24.058 19.008 -21.570 1.00 40.60 105 ARG A O 1
ATOM 858 N N . HIS A 1 105 ? 24.177 17.297 -20.127 1.00 48.35 106 HIS A N 1
ATOM 859 C CA . HIS A 1 105 ? 24.205 16.300 -21.194 1.00 51.90 106 HIS A CA 1
ATOM 860 C C . HIS A 1 105 ? 22.908 16.308 -22.005 1.00 46.42 106 HIS A C 1
ATOM 861 O O . HIS A 1 105 ? 22.930 16.145 -23.228 1.00 43.17 106 HIS A O 1
ATOM 868 N N . CYS A 1 106 ? 21.784 16.516 -21.325 1.00 36.05 107 CYS A N 1
ATOM 869 C CA . CYS A 1 106 ? 20.488 16.565 -21.998 1.00 37.01 107 CYS A CA 1
ATOM 870 C C . CYS A 1 106 ? 20.196 17.970 -22.521 1.00 38.78 107 CYS A C 1
ATOM 871 O O . CYS A 1 106 ? 19.055 18.295 -22.864 1.00 32.33 107 CYS A O 1
ATOM 874 N N . ARG A 1 107 ? 21.242 18.795 -22.564 1.00 32.91 108 ARG A N 1
ATOM 875 C CA . ARG A 1 107 ? 21.151 20.157 -23.084 1.00 31.81 108 ARG A CA 1
ATOM 876 C C . ARG A 1 107 ? 19.993 20.960 -22.496 1.00 37.39 108 ARG A C 1
ATOM 877 O O . ARG A 1 107 ? 19.262 21.659 -23.219 1.00 30.56 108 ARG A O 1
ATOM 885 N N . ARG A 1 108 ? 19.846 20.881 -21.171 1.00 31.94 109 ARG A N 1
ATOM 886 C CA . ARG A 1 108 ? 18.844 21.668 -20.465 1.00 29.79 109 ARG A CA 1
ATOM 887 C C . ARG A 1 108 ? 19.459 22.957 -19.884 1.00 33.52 109 ARG A C 1
ATOM 888 O O . ARG A 1 108 ? 18.762 23.943 -19.670 1.00 31.10 109 ARG A O 1
ATOM 896 N N . LEU A 1 109 ? 20.768 22.935 -19.644 1.00 29.62 110 LEU A N 1
ATOM 897 C CA . LEU A 1 109 ? 21.481 24.090 -19.132 1.00 36.48 110 LEU A CA 1
ATOM 898 C C . LEU A 1 109 ? 22.933 23.998 -19.565 1.00 38.24 110 LEU A C 1
ATOM 899 O O . LEU A 1 109 ? 23.396 22.938 -19.981 1.00 36.98 110 LEU A O 1
ATOM 904 N N . SER A 1 110 ? 23.640 25.116 -19.489 1.00 36.74 111 SER A N 1
ATOM 905 C CA . SER A 1 110 ? 25.080 25.146 -19.702 1.00 42.60 111 SER A CA 1
ATOM 906 C C . SER A 1 110 ? 25.662 26.109 -18.670 1.00 47.09 111 SER A C 1
ATOM 907 O O . SER A 1 110 ? 24.919 26.673 -17.880 1.00 42.03 111 SER A O 1
ATOM 910 N N . GLU A 1 111 ? 26.977 26.303 -18.686 1.00 54.97 112 GLU A N 1
ATOM 911 C CA . GLU A 1 111 ? 27.645 27.097 -17.656 1.00 55.87 112 GLU A CA 1
ATOM 912 C C . GLU A 1 111 ? 28.361 28.339 -18.190 1.00 57.31 112 GLU A C 1
ATOM 913 O O . GLU A 1 111 ? 29.129 28.263 -19.141 1.00 61.42 112 GLU A O 1
ATOM 919 N N . VAL A 1 112 ? 28.103 29.481 -17.564 1.00 62.65 113 VAL A N 1
ATOM 920 C CA . VAL A 1 112 ? 28.839 30.706 -17.863 1.00 63.97 113 VAL A CA 1
ATOM 921 C C . VAL A 1 112 ? 29.641 31.132 -16.636 1.00 60.96 113 VAL A C 1
ATOM 922 O O . VAL A 1 112 ? 29.078 31.584 -15.645 1.00 57.84 113 VAL A O 1
ATOM 926 N N . ARG A 1 113 ? 30.958 30.966 -16.702 1.00 64.42 114 ARG A N 1
ATOM 927 C CA . ARG A 1 113 ? 31.830 31.306 -15.584 1.00 66.00 114 ARG A CA 1
ATOM 928 C C . ARG A 1 113 ? 32.395 32.721 -15.726 1.00 66.20 114 ARG A C 1
ATOM 929 O O . ARG A 1 113 ? 32.086 33.435 -16.681 1.00 69.80 114 ARG A O 1
ATOM 937 N N . GLY A 1 114 ? 33.225 33.126 -14.773 1.00 64.75 115 GLY A N 1
ATOM 938 C CA . GLY A 1 114 ? 33.787 34.463 -14.797 1.00 72.50 115 GLY A CA 1
ATOM 939 C C . GLY A 1 114 ? 33.361 35.239 -13.572 1.00 76.17 115 GLY A C 1
ATOM 940 O O . GLY A 1 114 ? 32.207 35.161 -13.149 1.00 75.05 115 GLY A O 1
ATOM 941 N N . GLY A 1 115 ? 34.293 35.990 -12.998 1.00 74.27 116 GLY A N 1
ATOM 942 C CA . GLY A 1 115 ? 34.055 36.630 -11.721 1.00 75.76 116 GLY A CA 1
ATOM 943 C C . GLY A 1 115 ? 34.101 35.587 -10.621 1.00 77.71 116 GLY A C 1
ATOM 944 O O . GLY A 1 115 ? 33.628 35.817 -9.507 1.00 74.57 116 GLY A O 1
ATOM 945 N N . GLY A 1 116 ? 34.669 34.428 -10.943 1.00 79.05 117 GLY A N 1
ATOM 946 C CA . GLY A 1 116 ? 34.768 33.330 -9.999 1.00 77.77 117 GLY A CA 1
ATOM 947 C C . GLY A 1 116 ? 33.414 32.742 -9.659 1.00 69.52 117 GLY A C 1
ATOM 948 O O . GLY A 1 116 ? 33.248 32.083 -8.632 1.00 72.66 117 GLY A O 1
ATOM 949 N N . LEU A 1 117 ? 32.438 32.975 -10.528 1.00 60.09 118 LEU A N 1
ATOM 950 C CA . LEU A 1 117 ? 31.085 32.504 -10.275 1.00 54.37 118 LEU A CA 1
ATOM 951 C C . LEU A 1 117 ? 30.590 31.596 -11.393 1.00 51.74 118 LEU A C 1
ATOM 952 O O . LEU A 1 117 ? 30.713 31.917 -12.580 1.00 49.79 118 LEU A O 1
ATOM 957 N N . THR A 1 118 ? 30.016 30.464 -11.020 1.00 47.19 119 THR A N 1
ATOM 958 C CA . THR A 1 118 ? 29.429 29.590 -12.027 1.00 43.55 119 THR A CA 1
ATOM 959 C C . THR A 1 118 ? 27.942 29.861 -12.172 1.00 38.68 119 THR A C 1
ATOM 960 O O . THR A 1 118 ? 27.177 29.766 -11.213 1.00 35.94 119 THR A O 1
ATOM 964 N N . ARG A 1 119 ? 27.543 30.233 -13.382 1.00 34.75 120 ARG A N 1
ATOM 965 C CA . ARG A 1 119 ? 26.147 30.508 -13.661 1.00 29.66 120 ARG A CA 1
ATOM 966 C C . ARG A 1 119 ? 25.590 29.366 -14.500 1.00 30.29 120 ARG A C 1
ATOM 967 O O . ARG A 1 119 ? 26.239 28.891 -15.427 1.00 37.13 120 ARG A O 1
ATOM 975 N N . TYR A 1 120 ? 24.392 28.917 -14.152 1.00 31.92 121 TYR A N 1
ATOM 976 C CA . TYR A 1 120 ? 23.719 27.871 -14.907 1.00 34.14 121 TYR A CA 1
ATOM 977 C C . TYR A 1 120 ? 22.663 28.492 -15.800 1.00 32.10 121 TYR A C 1
ATOM 978 O O . TYR A 1 120 ? 21.599 28.889 -15.352 1.00 28.08 121 TYR A O 1
ATOM 987 N N . VAL A 1 121 ? 22.976 28.569 -17.079 1.00 34.25 122 VAL A N 1
ATOM 988 C CA . VAL A 1 121 ? 22.090 29.205 -18.037 1.00 35.25 122 VAL A CA 1
ATOM 989 C C . VAL A 1 121 ? 21.077 28.228 -18.581 1.00 30.87 122 VAL A C 1
ATOM 990 O O . VAL A 1 121 ? 21.426 27.184 -19.120 1.00 30.37 122 VAL A O 1
ATOM 994 N N . ILE A 1 122 ? 19.812 28.592 -18.449 1.00 28.48 123 ILE A N 1
ATOM 995 C CA . ILE A 1 122 ? 18.741 27.751 -18.901 1.00 26.61 123 ILE A CA 1
ATOM 996 C C . ILE A 1 122 ? 18.745 27.665 -20.434 1.00 37.50 123 ILE A C 1
ATOM 997 O O . ILE A 1 122 ? 18.856 28.682 -21.122 1.00 36.44 123 ILE A O 1
ATOM 1002 N N . THR A 1 123 ? 18.655 26.419 -20.899 1.00 36.60 124 THR A N 1
ATOM 1003 C CA . THR A 1 123 ? 18.601 25.959 -22.289 1.00 53.23 124 THR A CA 1
ATOM 1004 C C . THR A 1 123 ? 19.968 25.621 -22.850 1.00 57.11 124 THR A C 1
ATOM 1005 O O . THR A 1 123 ? 20.542 24.599 -22.471 1.00 42.96 124 THR A O 1
ATOM 1009 N N . SER B 1 1 ? 13.836 21.528 24.166 1.00 91.96 2 SER B N 1
ATOM 1010 C CA . SER B 1 1 ? 12.883 22.600 23.896 1.00 94.85 2 SER B CA 1
ATOM 1011 C C . SER B 1 1 ? 11.714 22.088 23.058 1.00 88.00 2 SER B C 1
ATOM 1012 O O . SER B 1 1 ? 10.564 22.100 23.501 1.00 91.43 2 SER B O 1
ATOM 1015 N N . ILE B 1 2 ? 12.018 21.627 21.849 1.00 73.74 3 ILE B N 1
ATOM 1016 C CA . ILE B 1 2 ? 10.999 21.089 20.954 1.00 61.01 3 ILE B CA 1
ATOM 1017 C C . ILE B 1 2 ? 10.569 19.702 21.404 1.00 55.13 3 ILE B C 1
ATOM 1018 O O . ILE B 1 2 ? 11.408 18.838 21.635 1.00 53.65 3 ILE B O 1
ATOM 1023 N N . LYS B 1 3 ? 9.263 19.490 21.525 1.00 54.84 4 LYS B N 1
ATOM 1024 C CA . LYS B 1 3 ? 8.738 18.240 22.073 1.00 52.55 4 LYS B CA 1
ATOM 1025 C C . LYS B 1 3 ? 9.066 17.061 21.155 1.00 49.93 4 LYS B C 1
ATOM 1026 O O . LYS B 1 3 ? 8.921 17.149 19.938 1.00 54.33 4 LYS B O 1
ATOM 1032 N N . GLU B 1 4 ? 9.527 15.969 21.749 1.00 48.22 5 GLU B N 1
ATOM 1033 C CA . GLU B 1 4 ? 9.897 14.795 20.981 1.00 56.02 5 GLU B CA 1
ATOM 1034 C C . GLU B 1 4 ? 9.028 13.606 21.352 1.00 48.86 5 GLU B C 1
ATOM 1035 O O . GLU B 1 4 ? 8.570 13.471 22.478 1.00 46.33 5 GLU B O 1
ATOM 1049 N N . PRO B 1 6 ? 8.734 9.880 22.333 1.00 42.04 7 PRO B N 1
ATOM 1050 C CA . PRO B 1 6 ? 9.636 8.842 22.866 1.00 42.87 7 PRO B CA 1
ATOM 1051 C C . PRO B 1 6 ? 9.538 7.546 22.086 1.00 41.70 7 PRO B C 1
ATOM 1052 O O . PRO B 1 6 ? 8.456 7.213 21.610 1.00 41.83 7 PRO B O 1
ATOM 1056 N N . PHE B 1 7 ? 10.647 6.820 21.975 1.00 42.77 8 PHE B N 1
ATOM 1057 C CA . PHE B 1 7 ? 10.627 5.494 21.379 1.00 50.71 8 PHE B CA 1
ATOM 1058 C C . PHE B 1 7 ? 9.750 4.533 22.168 1.00 48.10 8 PHE B C 1
ATOM 1059 O O . PHE B 1 7 ? 9.629 4.631 23.387 1.00 42.01 8 PHE B O 1
ATOM 1067 N N . ILE B 1 8 ? 9.138 3.594 21.461 1.00 43.68 9 ILE B N 1
ATOM 1068 C CA . ILE B 1 8 ? 8.309 2.606 22.116 1.00 43.79 9 ILE B CA 1
ATOM 1069 C C . ILE B 1 8 ? 9.198 1.472 22.654 1.00 44.72 9 ILE B C 1
ATOM 1070 O O . ILE B 1 8 ? 10.133 1.027 21.979 1.00 47.78 9 ILE B O 1
ATOM 1075 N N . THR B 1 9 ? 8.917 1.034 23.877 1.00 44.10 10 THR B N 1
ATOM 1076 C CA . THR B 1 9 ? 9.711 -0.020 24.521 1.00 52.14 10 THR B CA 1
ATOM 1077 C C . THR B 1 9 ? 9.179 -1.407 24.165 1.00 55.85 10 THR B C 1
ATOM 1078 O O . THR B 1 9 ? 8.082 -1.525 23.623 1.00 47.48 10 THR B O 1
ATOM 1082 N N . CYS B 1 10 ? 9.945 -2.448 24.504 1.00 52.34 11 CYS B N 1
ATOM 1083 C CA . CYS B 1 10 ? 9.495 -3.827 24.318 1.00 53.09 11 CYS B CA 1
ATOM 1084 C C . CYS B 1 10 ? 8.192 -4.098 25.062 1.00 53.21 11 CYS B C 1
ATOM 1085 O O . CYS B 1 10 ? 7.266 -4.675 24.496 1.00 53.33 11 CYS B O 1
ATOM 1088 N N . ASP B 1 11 ? 8.127 -3.685 26.329 1.00 53.71 12 ASP B N 1
ATOM 1089 C CA . ASP B 1 11 ? 6.897 -3.802 27.121 1.00 54.19 12 ASP B CA 1
ATOM 1090 C C . ASP B 1 11 ? 5.691 -3.238 26.370 1.00 52.57 12 ASP B C 1
ATOM 1091 O O . ASP B 1 11 ? 4.639 -3.868 26.298 1.00 53.49 12 ASP B O 1
ATOM 1096 N N . GLU B 1 12 ? 5.846 -2.034 25.826 1.00 50.75 13 GLU B N 1
ATOM 1097 C CA . GLU B 1 12 ? 4.769 -1.405 25.078 1.00 49.61 13 GLU B CA 1
ATOM 1098 C C . GLU B 1 12 ? 4.472 -2.163 23.776 1.00 52.05 13 GLU B C 1
ATOM 1099 O O . GLU B 1 12 ? 3.326 -2.481 23.488 1.00 50.63 13 GLU B O 1
ATOM 1105 N N . PHE B 1 13 ? 5.506 -2.412 22.981 1.00 50.00 14 PHE B N 1
ATOM 1106 C CA . PHE B 1 13 ? 5.344 -3.181 21.747 1.00 50.77 14 PHE B CA 1
ATOM 1107 C C . PHE B 1 13 ? 4.690 -4.552 22.008 1.00 52.64 14 PHE B C 1
ATOM 1108 O O . PHE B 1 13 ? 3.767 -4.950 21.297 1.00 53.69 14 PHE B O 1
ATOM 1116 N N . ASN B 1 14 ? 5.134 -5.257 23.046 1.00 53.70 15 ASN B N 1
ATOM 1117 C CA . ASN B 1 14 ? 4.519 -6.548 23.373 1.00 56.28 15 ASN B CA 1
ATOM 1118 C C . ASN B 1 14 ? 3.072 -6.352 23.813 1.00 64.87 15 ASN B C 1
ATOM 1119 O O . ASN B 1 14 ? 2.249 -7.264 23.713 1.00 59.61 15 ASN B O 1
ATOM 1124 N N . GLY B 1 15 ? 2.769 -5.140 24.276 1.00 55.19 16 GLY B N 1
ATOM 1125 C CA . GLY B 1 15 ? 1.463 -4.845 24.828 1.00 61.37 16 GLY B CA 1
ATOM 1126 C C . GLY B 1 15 ? 0.417 -4.529 23.780 1.00 56.03 16 GLY B C 1
ATOM 1127 O O . GLY B 1 15 ? -0.769 -4.738 24.005 1.00 75.57 16 GLY B O 1
ATOM 1128 N N . VAL B 1 16 ? 0.843 -4.015 22.632 1.00 54.53 17 VAL B N 1
ATOM 1129 C CA . VAL B 1 16 ? -0.127 -3.671 21.599 1.00 60.32 17 VAL B CA 1
ATOM 1130 C C . VAL B 1 16 ? -0.750 -4.941 21.032 1.00 58.33 17 VAL B C 1
ATOM 1131 O O . VAL B 1 16 ? -0.063 -5.954 20.870 1.00 59.35 17 VAL B O 1
ATOM 1135 N N . PRO B 1 17 ? -2.069 -4.904 20.796 1.00 60.39 18 PRO B N 1
ATOM 1136 C CA . PRO B 1 17 ? -2.863 -6.025 20.286 1.00 64.35 18 PRO B CA 1
ATOM 1137 C C . PRO B 1 17 ? -2.314 -6.638 18.998 1.00 69.11 18 PRO B C 1
ATOM 1138 O O . PRO B 1 17 ? -1.865 -5.926 18.099 1.00 63.62 18 PRO B O 1
ATOM 1142 N N . SER B 1 18 ? -2.373 -7.964 18.917 1.00 68.54 19 SER B N 1
ATOM 1143 C CA . SER B 1 18 ? -1.825 -8.693 17.780 1.00 69.91 19 SER B CA 1
ATOM 1144 C C . SER B 1 18 ? -2.404 -8.218 16.453 1.00 71.11 19 SER B C 1
ATOM 1145 O O . SER B 1 18 ? -1.668 -8.039 15.486 1.00 71.73 19 SER B O 1
ATOM 1148 N N . TYR B 1 19 ? -3.715 -7.993 16.416 1.00 73.58 20 TYR B N 1
ATOM 1149 C CA . TYR B 1 19 ? -4.375 -7.573 15.181 1.00 81.98 20 TYR B CA 1
ATOM 1150 C C . TYR B 1 19 ? -3.784 -6.288 14.602 1.00 76.54 20 TY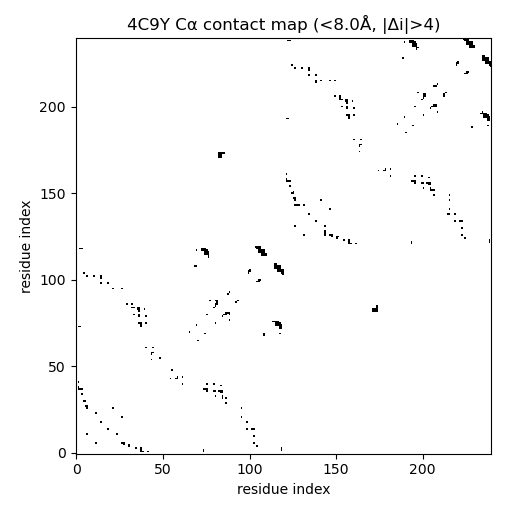R B C 1
ATOM 1151 O O . TYR B 1 19 ? -3.771 -6.102 13.386 1.00 80.14 20 TYR B O 1
ATOM 1168 N N . LYS B 1 21 ? -0.536 -5.059 14.878 1.00 63.40 22 LYS B N 1
ATOM 1169 C CA . LYS B 1 21 ? 0.866 -5.018 14.485 1.00 74.59 22 LYS B CA 1
ATOM 1170 C C . LYS B 1 21 ? 1.184 -5.914 13.287 1.00 82.02 22 LYS B C 1
ATOM 1171 O O . LYS B 1 21 ? 1.933 -5.511 12.394 1.00 86.35 22 LYS B O 1
ATOM 1177 N N . SER B 1 22 ? 0.600 -7.111 13.267 1.00 78.17 23 SER B N 1
ATOM 1178 C CA . SER B 1 22 ? 0.922 -8.123 12.266 1.00 82.69 23 SER B CA 1
ATOM 1179 C C . SER B 1 22 ? 2.423 -8.385 12.259 1.00 81.76 23 SER B C 1
ATOM 1180 O O . SER B 1 22 ? 2.968 -8.889 13.242 1.00 83.32 23 SER B O 1
ATOM 1183 N N . ARG B 1 23 ? 3.095 -8.028 11.168 1.00 68.59 24 ARG B N 1
ATOM 1184 C CA . ARG B 1 23 ? 4.537 -8.283 11.061 1.00 72.57 24 ARG B CA 1
ATOM 1185 C C . ARG B 1 23 ? 5.401 -7.031 11.263 1.00 68.29 24 ARG B C 1
ATOM 1186 O O . ARG B 1 23 ? 6.615 -7.051 11.048 1.00 64.17 24 ARG B O 1
ATOM 1194 N N . LEU B 1 24 ? 4.775 -5.944 11.692 1.00 63.17 25 LEU B N 1
ATOM 1195 C CA . LEU B 1 24 ? 5.524 -4.729 11.954 1.00 61.07 25 LEU B CA 1
ATOM 1196 C C . LEU B 1 24 ? 6.392 -4.943 13.190 1.00 58.80 25 LEU B C 1
ATOM 1197 O O . LEU B 1 24 ? 5.970 -5.591 14.151 1.00 61.98 25 LEU B O 1
ATOM 1202 N N . THR B 1 25 ? 7.609 -4.415 13.158 1.00 58.15 26 THR B N 1
ATOM 1203 C CA . THR B 1 25 ? 8.579 -4.706 14.202 1.00 57.79 26 THR B CA 1
ATOM 1204 C C . THR B 1 25 ? 8.940 -3.515 15.088 1.00 55.19 26 THR B C 1
ATOM 1205 O O . THR B 1 25 ? 8.674 -2.346 14.751 1.00 55.12 26 THR B O 1
ATOM 1209 N N . TYR B 1 26 ? 9.554 -3.838 16.223 1.00 55.79 27 TYR B N 1
ATOM 1210 C CA . TYR B 1 26 ? 10.082 -2.853 17.155 1.00 59.08 27 TYR B CA 1
ATOM 1211 C C . TYR B 1 26 ? 10.931 -1.808 16.411 1.00 61.28 27 TYR B C 1
ATOM 1212 O O . TYR B 1 26 ? 10.737 -0.597 16.586 1.00 55.03 27 TYR B O 1
ATOM 1221 N N . ASN B 1 27 ? 11.850 -2.287 15.570 1.00 60.63 28 ASN B N 1
ATOM 1222 C CA . ASN B 1 27 ? 12.701 -1.405 14.768 1.00 62.94 28 ASN B CA 1
ATOM 1223 C C . ASN B 1 27 ? 11.927 -0.555 13.768 1.00 58.78 28 ASN B C 1
ATOM 1224 O O . ASN B 1 27 ? 12.273 0.603 13.550 1.00 52.92 28 ASN B O 1
ATOM 1229 N N . GLN B 1 28 ? 10.885 -1.125 13.165 1.00 56.85 29 GLN B N 1
ATOM 1230 C CA . GLN B 1 28 ? 10.077 -0.392 12.188 1.00 51.75 29 GLN B CA 1
ATOM 1231 C C . GLN B 1 28 ? 9.342 0.794 12.805 1.00 48.42 29 GLN B C 1
ATOM 1232 O O . GLN B 1 28 ? 9.379 1.914 12.282 1.00 47.24 29 GLN B O 1
ATOM 1238 N N . ILE B 1 29 ? 8.651 0.537 13.907 1.00 55.56 30 ILE B N 1
ATOM 1239 C CA . ILE B 1 29 ? 7.889 1.582 14.570 1.00 48.56 30 ILE B CA 1
ATOM 1240 C C . ILE B 1 29 ? 8.834 2.652 15.089 1.00 49.66 30 ILE B C 1
ATOM 1241 O O . ILE B 1 29 ? 8.554 3.848 14.981 1.00 50.17 30 ILE B O 1
ATOM 1246 N N . ASN B 1 30 ? 9.961 2.224 15.649 1.00 45.28 31 ASN B N 1
ATOM 1247 C CA . ASN B 1 30 ? 10.930 3.177 16.165 1.00 47.15 31 ASN B CA 1
ATOM 1248 C C . ASN B 1 30 ? 11.640 3.991 15.062 1.00 50.55 31 ASN B C 1
ATOM 1249 O O . ASN B 1 30 ? 11.996 5.143 15.276 1.00 42.93 31 ASN B O 1
ATOM 1254 N N . ASP B 1 31 ? 11.821 3.385 13.890 1.00 49.83 32 ASP B N 1
ATOM 1255 C CA . ASP B 1 31 ? 12.326 4.097 12.720 1.00 52.40 32 ASP B CA 1
ATOM 1256 C C . ASP B 1 31 ? 11.358 5.186 12.262 1.00 48.08 32 ASP B C 1
ATOM 1257 O O . ASP B 1 31 ? 11.782 6.294 11.896 1.00 45.75 32 ASP B O 1
ATOM 1262 N N . VAL B 1 32 ? 10.060 4.891 12.304 1.00 49.15 33 VAL B N 1
ATOM 1263 C CA . VAL B 1 32 ? 9.045 5.884 11.935 1.00 44.74 33 VAL B CA 1
ATOM 1264 C C . VAL B 1 32 ? 8.969 7.016 12.957 1.00 43.87 33 VAL B C 1
ATOM 1265 O O . VAL B 1 32 ? 8.761 8.170 12.604 1.00 41.90 33 VAL B O 1
ATOM 1269 N N . ILE B 1 33 ? 9.145 6.680 14.227 1.00 43.00 34 ILE B N 1
ATOM 1270 C CA . ILE B 1 33 ? 9.195 7.689 15.268 1.00 40.73 34 ILE B CA 1
ATOM 1271 C C . ILE B 1 33 ? 10.379 8.636 15.060 1.00 35.97 34 ILE B C 1
ATOM 1272 O O . ILE B 1 33 ? 10.223 9.853 15.154 1.00 37.49 34 ILE B O 1
ATOM 1277 N N . LYS B 1 34 ? 11.546 8.064 14.774 1.00 38.18 35 LYS B N 1
ATOM 1278 C CA . LYS B 1 34 ? 12.758 8.835 14.555 1.00 48.19 35 LYS B CA 1
ATOM 1279 C C . LYS B 1 34 ? 12.556 9.778 13.377 1.00 49.17 35 LYS B C 1
ATOM 1280 O O . LYS B 1 34 ? 13.049 10.901 13.391 1.00 38.70 35 LYS B O 1
ATOM 1286 N N . GLU B 1 35 ? 11.800 9.321 12.383 1.00 42.00 36 GLU B N 1
ATOM 1287 C CA . GLU B 1 35 ? 11.492 10.120 11.192 1.00 47.07 36 GLU B CA 1
ATOM 1288 C C . GLU B 1 35 ? 10.491 11.227 11.500 1.00 45.32 36 GLU B C 1
ATOM 1289 O O . GLU B 1 35 ? 10.691 12.384 11.110 1.00 45.97 36 GLU B O 1
ATOM 1295 N N . ILE B 1 36 ? 9.403 10.887 12.190 1.00 38.19 37 ILE B N 1
ATOM 1296 C CA . ILE B 1 36 ? 8.467 11.929 12.635 1.00 42.35 37 ILE B CA 1
ATOM 1297 C C . ILE B 1 36 ? 9.180 12.986 13.488 1.00 42.32 37 ILE B C 1
ATOM 1298 O O . ILE B 1 36 ? 8.928 14.184 13.342 1.00 35.75 37 ILE B O 1
ATOM 1303 N N . ASN B 1 37 ? 10.086 12.551 14.362 1.00 42.39 38 ASN B N 1
ATOM 1304 C CA . ASN B 1 37 ? 10.830 13.503 15.189 1.00 42.81 38 ASN B CA 1
ATOM 1305 C C . ASN B 1 37 ? 11.674 14.492 14.378 1.00 39.67 38 ASN B C 1
ATOM 1306 O O . ASN B 1 37 ? 11.787 15.658 14.752 1.00 35.46 38 ASN B O 1
ATOM 1311 N N . LYS B 1 38 ? 12.238 14.020 13.271 1.00 38.33 39 LYS B N 1
ATOM 1312 C CA . LYS B 1 38 ? 12.972 14.879 12.344 1.00 41.41 39 LYS B CA 1
ATOM 1313 C C . LYS B 1 38 ? 12.082 15.957 11.723 1.00 36.48 39 LYS B C 1
ATOM 1314 O O . LYS B 1 38 ? 12.532 17.077 11.513 1.00 39.89 39 LYS B O 1
ATOM 1320 N N . ALA B 1 39 ? 10.835 15.614 11.409 1.00 35.49 40 ALA B N 1
ATOM 1321 C CA . ALA B 1 39 ? 9.923 16.577 10.787 1.00 32.80 40 ALA B CA 1
ATOM 1322 C C . ALA B 1 39 ? 9.491 17.625 11.805 1.00 33.89 40 ALA B C 1
ATOM 1323 O O . ALA B 1 39 ? 9.389 18.807 11.479 1.00 29.64 40 ALA B O 1
ATOM 1325 N N . VAL B 1 40 ? 9.226 17.181 13.030 1.00 32.51 41 VAL B N 1
ATOM 1326 C CA . VAL B 1 40 ? 8.839 18.090 14.096 1.00 30.22 41 VAL B CA 1
ATOM 1327 C C . VAL B 1 40 ? 9.986 19.056 14.385 1.00 29.36 41 VAL B C 1
ATOM 1328 O O . VAL B 1 40 ? 9.775 20.252 14.444 1.00 30.65 41 VAL B O 1
ATOM 1332 N N . ILE B 1 41 ? 11.200 18.533 14.528 1.00 29.99 42 ILE B N 1
ATOM 1333 C CA . ILE B 1 41 ? 12.359 19.381 14.784 1.00 32.41 42 ILE B CA 1
ATOM 1334 C C . ILE B 1 41 ? 12.596 20.391 13.651 1.00 36.52 42 ILE B C 1
ATOM 1335 O O . ILE B 1 41 ? 12.796 21.576 13.919 1.00 32.53 42 ILE B O 1
ATOM 1340 N N . SER B 1 42 ? 12.546 19.927 12.404 1.00 33.90 43 SER B N 1
ATOM 1341 C CA . SER B 1 42 ? 12.741 20.814 11.252 1.00 37.30 43 SER B CA 1
ATOM 1342 C C . SER B 1 42 ? 11.719 21.945 11.219 1.00 34.42 43 SER B C 1
ATOM 1343 O O . SER B 1 42 ? 12.067 23.122 10.995 1.00 36.37 43 SER B O 1
ATOM 1346 N N . LYS B 1 43 ? 10.461 21.580 11.431 1.00 27.58 44 LYS B N 1
ATOM 1347 C CA . LYS B 1 43 ? 9.380 22.549 11.455 1.00 33.76 44 LYS B CA 1
ATOM 1348 C C . LYS B 1 43 ? 9.549 23.583 12.570 1.00 36.45 44 LYS B C 1
ATOM 1349 O O . LYS B 1 43 ? 9.480 24.788 12.316 1.00 31.20 44 LYS B O 1
ATOM 1355 N N . TYR B 1 44 ? 9.783 23.116 13.798 1.00 28.50 45 TYR B N 1
ATOM 1356 C CA . TYR B 1 44 ? 9.827 24.027 14.944 1.00 27.39 45 TYR B CA 1
ATOM 1357 C C . TYR B 1 44 ? 11.122 24.825 15.057 1.00 27.89 45 TYR B C 1
ATOM 1358 O O . TYR B 1 44 ? 11.142 25.884 15.669 1.00 33.28 45 TYR B O 1
ATOM 1367 N N . LYS B 1 45 ? 12.182 24.339 14.432 1.00 30.36 46 LYS B N 1
ATOM 1368 C CA . LYS B 1 45 ? 13.384 25.151 14.251 1.00 37.42 46 LYS B CA 1
ATOM 1369 C C . LYS B 1 45 ? 13.078 26.410 13.427 1.00 35.89 46 LYS B C 1
ATOM 1370 O O . LYS B 1 45 ? 13.565 27.502 13.734 1.00 36.51 46 LYS B O 1
ATOM 1376 N N . ILE B 1 46 ? 12.290 26.239 12.366 1.00 32.84 47 ILE B N 1
ATOM 1377 C CA . ILE B 1 46 ? 11.875 27.360 11.518 1.00 35.97 47 ILE B CA 1
ATOM 1378 C C . ILE B 1 46 ? 10.963 28.323 12.282 1.00 33.05 47 ILE B C 1
ATOM 1379 O O . ILE B 1 46 ? 11.187 29.527 12.274 1.00 30.93 47 ILE B O 1
ATOM 1384 N N . LEU B 1 47 ? 9.942 27.785 12.939 1.00 35.79 48 LEU B N 1
ATOM 1385 C CA . LEU B 1 47 ? 9.022 28.597 13.731 1.00 39.79 48 LEU B CA 1
ATOM 1386 C C . LEU B 1 47 ? 9.748 29.426 14.783 1.00 45.22 48 LEU B C 1
ATOM 1387 O O . LEU B 1 47 ? 9.282 30.504 15.151 1.00 42.76 48 LEU B O 1
ATOM 1392 N N . HIS B 1 48 ? 10.890 28.927 15.247 1.00 45.20 49 HIS B N 1
ATOM 1393 C CA . HIS B 1 48 ? 11.607 29.544 16.356 1.00 51.70 49 HIS B CA 1
ATOM 1394 C C . HIS B 1 48 ? 12.814 30.366 15.902 1.00 45.53 49 HIS B C 1
ATOM 1395 O O . HIS B 1 48 ? 13.510 30.966 16.716 1.00 51.37 49 HIS B O 1
ATOM 1402 N N . GLN B 1 49 ? 13.035 30.388 14.593 1.00 42.37 50 GLN B N 1
ATOM 1403 C CA . GLN B 1 49 ? 14.150 31.079 13.980 1.00 44.13 50 GLN B CA 1
ATOM 1404 C C . GLN B 1 49 ? 13.845 32.583 13.954 1.00 48.09 50 GLN B C 1
ATOM 1405 O O . GLN B 1 49 ? 12.710 32.962 13.682 1.00 48.81 50 GLN B O 1
ATOM 1411 N N . PRO B 1 50 ? 14.841 33.440 14.269 1.00 47.40 51 PRO B N 1
ATOM 1412 C CA . PRO B 1 50 ? 14.630 34.896 14.199 1.00 51.76 51 PRO B CA 1
ATOM 1413 C C . PRO B 1 50 ? 14.145 35.296 12.809 1.00 42.29 51 PRO B C 1
ATOM 1414 O O . PRO B 1 50 ? 14.750 34.874 11.817 1.00 39.52 51 PRO B O 1
ATOM 1418 N N . LYS B 1 51 ? 13.068 36.078 12.739 1.00 44.27 52 LYS B N 1
ATOM 1419 C CA . LYS B 1 51 ? 12.402 36.323 11.460 1.00 46.46 52 LYS B CA 1
ATOM 1420 C C . LYS B 1 51 ? 13.295 36.976 10.405 1.00 48.79 52 LYS B C 1
ATOM 1421 O O . LYS B 1 51 ? 13.188 36.643 9.220 1.00 43.96 52 LYS B O 1
ATOM 1427 N N . LYS B 1 52 ? 14.187 37.871 10.829 1.00 49.80 53 LYS B N 1
ATOM 1428 C CA . LYS B 1 52 ? 15.087 38.551 9.890 1.00 52.93 53 LYS B CA 1
ATOM 1429 C C . LYS B 1 52 ? 16.135 37.619 9.280 1.00 55.41 53 LYS B C 1
ATOM 1430 O O . LYS B 1 52 ? 16.772 37.968 8.291 1.00 61.33 53 LYS B O 1
ATOM 1436 N N . SER B 1 53 ? 16.311 36.435 9.861 1.00 53.44 54 SER B N 1
ATOM 1437 C CA . SER B 1 53 ? 17.290 35.481 9.349 1.00 45.45 54 SER B CA 1
ATOM 1438 C C . SER B 1 53 ? 16.689 34.507 8.330 1.00 42.40 54 SER B C 1
ATOM 1439 O O . SER B 1 53 ? 17.397 33.670 7.764 1.00 46.01 54 SER B O 1
ATOM 1450 N N . ASN B 1 55 ? 15.411 33.107 4.907 1.00 33.06 56 ASN B N 1
ATOM 1451 C CA . ASN B 1 55 ? 15.468 33.337 3.477 1.00 34.86 56 ASN B CA 1
ATOM 1452 C C . ASN B 1 55 ? 14.089 33.095 2.858 1.00 33.05 56 ASN B C 1
ATOM 1453 O O . ASN B 1 55 ? 13.135 32.805 3.573 1.00 32.77 56 ASN B O 1
ATOM 1458 N N . SER B 1 56 ? 13.986 33.211 1.541 1.00 32.92 57 SER B N 1
ATOM 1459 C CA . SER B 1 56 ? 12.685 33.190 0.878 1.00 32.68 57 SER B CA 1
ATOM 1460 C C . SER B 1 56 ? 11.940 31.873 1.054 1.00 29.73 57 SER B C 1
ATOM 1461 O O . SER B 1 56 ? 10.755 31.870 1.357 1.00 31.94 57 SER B O 1
ATOM 1464 N N . VAL B 1 57 ? 12.623 30.760 0.809 1.00 31.78 58 VAL B N 1
ATOM 1465 C CA . VAL B 1 57 ? 11.973 29.451 0.929 1.00 32.94 58 VAL B CA 1
ATOM 1466 C C . VAL B 1 57 ? 11.606 29.194 2.404 1.00 28.14 58 VAL B C 1
ATOM 1467 O O . VAL B 1 57 ? 10.557 28.626 2.706 1.00 31.38 58 VAL B O 1
ATOM 1471 N N . THR B 1 58 ? 12.454 29.650 3.319 1.00 30.81 59 THR B N 1
ATOM 1472 C CA . THR B 1 58 ? 12.170 29.489 4.751 1.00 32.40 59 THR B CA 1
ATOM 1473 C C . THR B 1 58 ? 10.957 30.280 5.200 1.00 30.08 59 THR B C 1
ATOM 1474 O O . THR B 1 58 ? 10.130 29.770 5.967 1.00 31.18 59 THR B O 1
ATOM 1478 N N . ARG B 1 59 ? 10.853 31.523 4.719 1.00 30.96 60 ARG B N 1
ATOM 1479 C CA . ARG B 1 59 ? 9.708 32.371 5.012 1.00 34.37 60 ARG B CA 1
ATOM 1480 C C . ARG B 1 59 ? 8.418 31.761 4.448 1.00 28.06 60 ARG B C 1
ATOM 1481 O O . ARG B 1 59 ? 7.382 31.840 5.077 1.00 29.91 60 ARG B O 1
ATOM 1489 N N . ASN B 1 60 ? 8.473 31.207 3.237 1.00 28.35 61 ASN B N 1
ATOM 1490 C CA . ASN B 1 60 ? 7.309 30.525 2.670 1.00 29.28 61 ASN B CA 1
ATOM 1491 C C . ASN B 1 60 ? 6.859 29.338 3.557 1.00 30.24 61 ASN B C 1
ATOM 1492 O O . ASN B 1 60 ? 5.669 29.107 3.758 1.00 29.12 61 ASN B O 1
ATOM 1497 N N . LEU B 1 61 ? 7.816 28.600 4.104 1.00 25.62 62 LEU B N 1
ATOM 1498 C CA . LEU B 1 61 ? 7.481 27.478 4.985 1.00 36.51 62 LEU B CA 1
ATOM 1499 C C . LEU B 1 61 ? 6.848 28.028 6.242 1.00 30.96 62 LEU B C 1
ATOM 1500 O O . LEU B 1 61 ? 5.789 27.560 6.676 1.00 31.24 62 LEU B O 1
ATOM 1505 N N . TYR B 1 62 ? 7.498 29.040 6.822 1.00 29.58 63 TYR B N 1
ATOM 1506 C CA . TYR B 1 62 ? 6.973 29.712 8.006 1.00 25.67 63 TYR B CA 1
ATOM 1507 C C . TYR B 1 62 ? 5.516 30.138 7.817 1.00 28.28 63 TYR B C 1
ATOM 1508 O O . TYR B 1 62 ? 4.675 29.905 8.693 1.00 29.84 63 TYR B O 1
ATOM 1517 N N . HIS B 1 63 ? 5.220 30.744 6.669 1.00 30.95 64 HIS B N 1
ATOM 1518 C CA . HIS B 1 63 ? 3.850 31.178 6.359 1.00 35.85 64 HIS B CA 1
ATOM 1519 C C . HIS B 1 63 ? 2.885 29.994 6.295 1.00 34.19 64 HIS B C 1
ATOM 1520 O O . HIS B 1 63 ? 1.760 30.079 6.774 1.00 35.83 64 HIS B O 1
ATOM 1527 N N . ARG B 1 64 ? 3.293 28.913 5.644 1.00 30.04 65 ARG B N 1
ATOM 1528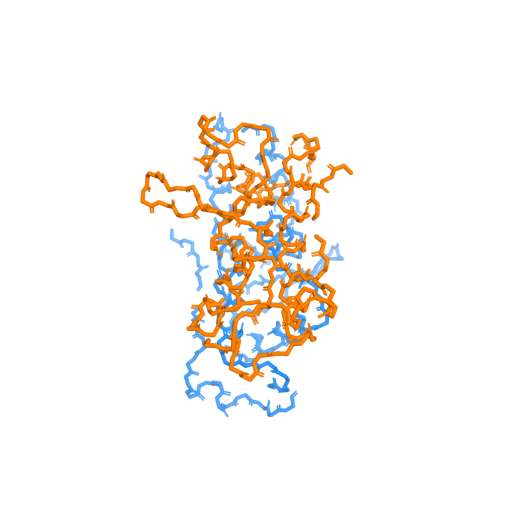 C CA . ARG B 1 64 ? 2.454 27.707 5.687 1.00 37.74 65 ARG B CA 1
ATOM 1529 C C . ARG B 1 64 ? 2.192 27.205 7.122 1.00 29.84 65 ARG B C 1
ATOM 1530 O O . ARG B 1 64 ? 1.054 26.896 7.469 1.00 31.39 65 ARG B O 1
ATOM 1538 N N . PHE B 1 65 ? 3.231 27.139 7.954 1.00 32.99 66 PHE B N 1
ATOM 1539 C CA . PHE B 1 65 ? 3.082 26.702 9.350 1.00 31.21 66 PHE B CA 1
ATOM 1540 C C . PHE B 1 65 ? 2.079 27.565 10.105 1.00 32.09 66 PHE B C 1
ATOM 1541 O O . PHE B 1 65 ? 1.215 27.054 10.809 1.00 31.18 66 PHE B O 1
ATOM 1549 N N . ILE B 1 66 ? 2.200 28.884 9.964 1.00 34.44 67 ILE B N 1
ATOM 1550 C CA . ILE B 1 66 ? 1.295 29.786 10.652 1.00 35.44 67 ILE B CA 1
ATOM 1551 C C . ILE B 1 66 ? -0.134 29.602 10.137 1.00 40.08 67 ILE B C 1
ATOM 1552 O O . ILE B 1 66 ? -1.088 29.616 10.920 1.00 42.87 67 ILE B O 1
ATOM 1557 N N . ASP B 1 67 ? -0.272 29.404 8.826 1.00 35.58 68 ASP B N 1
ATOM 1558 C CA . ASP B 1 67 ? -1.587 29.204 8.217 1.00 41.93 68 ASP B CA 1
ATOM 1559 C C . ASP B 1 67 ? -2.267 27.956 8.773 1.00 41.04 68 ASP B C 1
ATOM 1560 O O . ASP B 1 67 ? -3.492 27.886 8.834 1.00 44.17 68 ASP B O 1
ATOM 1565 N N . GLU B 1 68 ? -1.464 26.970 9.149 1.00 37.73 69 GLU B N 1
ATOM 1566 C CA . GLU B 1 68 ? -1.981 25.709 9.677 1.00 36.24 69 GLU B CA 1
ATOM 1567 C C . GLU B 1 68 ? -2.336 25.752 11.175 1.00 38.78 69 GLU B C 1
ATOM 1568 O O . GLU B 1 68 ? -3.040 24.874 11.659 1.00 35.92 69 GLU B O 1
ATOM 1574 N N . GLU B 1 69 ? -1.889 26.777 11.901 1.00 52.55 70 GLU B N 1
ATOM 1575 C CA . GLU B 1 69 ? -2.246 26.913 13.323 1.00 47.74 70 GLU B CA 1
ATOM 1576 C C . GLU B 1 69 ? -3.740 27.140 13.517 1.00 55.53 70 GLU B C 1
ATOM 1577 O O . GLU B 1 69 ? -4.373 27.882 12.754 1.00 54.08 70 GLU B O 1
ATOM 1583 N N . THR B 1 70 ? -4.303 26.509 14.545 1.00 52.27 71 THR B N 1
ATOM 1584 C CA . THR B 1 70 ? -5.675 26.800 14.962 1.00 56.59 71 THR B CA 1
ATOM 1585 C C . THR B 1 70 ? -5.720 27.082 16.459 1.00 63.52 71 THR B C 1
ATOM 1586 O O . THR B 1 70 ? -4.689 27.061 17.137 1.00 60.80 71 THR B O 1
ATOM 1590 N N . LYS B 1 71 ? -6.919 27.341 16.969 1.00 62.61 72 LYS B N 1
ATOM 1591 C CA . LYS B 1 71 ? -7.122 27.567 18.395 1.00 71.01 72 LYS B CA 1
ATOM 1592 C C . LYS B 1 71 ? -6.717 26.343 19.211 1.00 72.70 72 LYS B C 1
ATOM 1593 O O . LYS B 1 71 ? -6.180 26.463 20.310 1.00 79.58 72 LYS B O 1
ATOM 1599 N N . 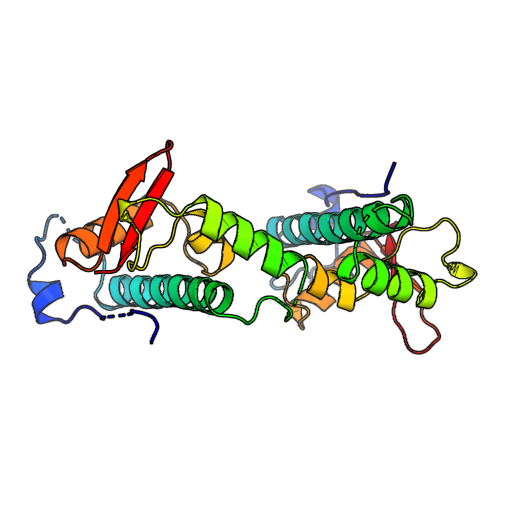ASP B 1 72 ? -6.954 25.164 18.652 1.00 72.68 73 ASP B N 1
ATOM 1600 C CA . ASP B 1 72 ? -6.689 23.918 19.350 1.00 76.22 73 ASP B CA 1
ATOM 1601 C C . ASP B 1 72 ? -5.228 23.466 19.283 1.00 71.77 73 ASP B C 1
ATOM 1602 O O . ASP B 1 72 ? -4.855 22.484 19.925 1.00 69.44 73 ASP B O 1
ATOM 1607 N N . THR B 1 73 ? -4.401 24.167 18.511 1.00 60.81 74 THR B N 1
ATOM 1608 C CA . THR B 1 73 ? -2.990 23.792 18.420 1.00 48.89 74 THR B CA 1
ATOM 1609 C C . THR B 1 73 ? -2.062 24.772 19.141 1.00 48.58 74 THR B C 1
ATOM 1610 O O . THR B 1 73 ? -0.846 24.566 19.171 1.00 48.61 74 THR B O 1
ATOM 1614 N N . LYS B 1 74 ? -2.625 25.829 19.720 1.00 51.97 75 LYS B N 1
ATOM 1615 C CA . LYS B 1 74 ? -1.817 26.797 20.457 1.00 52.51 75 LYS B CA 1
ATOM 1616 C C . LYS B 1 74 ? -1.008 26.107 21.543 1.00 51.98 75 LYS B C 1
ATOM 1617 O O . LYS B 1 74 ? -1.558 25.378 22.355 1.00 53.42 75 LYS B O 1
ATOM 1623 N N . GLY B 1 75 ? 0.305 26.308 21.522 1.00 49.25 76 GLY B N 1
ATOM 1624 C CA . GLY B 1 75 ? 1.183 25.710 22.510 1.00 51.25 76 GLY B CA 1
ATOM 1625 C C . GLY B 1 75 ? 1.430 24.222 22.327 1.00 54.06 76 GLY B C 1
ATOM 1626 O O . GLY B 1 75 ? 2.117 23.608 23.140 1.00 53.06 76 GLY B O 1
ATOM 1627 N N . ARG B 1 76 ? 0.881 23.647 21.256 1.00 50.69 77 ARG B N 1
ATOM 1628 C CA . ARG B 1 76 ? 1.053 22.233 20.940 1.00 46.66 77 ARG B CA 1
ATOM 1629 C C . ARG B 1 76 ? 2.008 22.073 19.773 1.00 44.93 77 ARG B C 1
ATOM 1630 O O . ARG B 1 76 ? 2.216 22.997 18.998 1.00 40.53 77 ARG B O 1
ATOM 1638 N N . TYR B 1 77 ? 2.590 20.893 19.662 1.00 36.98 78 TYR B N 1
ATOM 1639 C CA . TYR B 1 77 ? 3.455 20.560 18.545 1.00 34.25 78 TYR B CA 1
ATOM 1640 C C . TYR B 1 77 ? 2.714 19.626 17.607 1.00 40.79 78 TYR B C 1
ATOM 1641 O O . TYR B 1 77 ? 2.158 18.615 18.038 1.00 37.48 78 TYR B O 1
ATOM 1650 N N . PHE B 1 78 ? 2.695 19.969 16.326 1.00 38.81 79 PHE B N 1
ATOM 1651 C CA . PHE B 1 78 ? 2.035 19.123 15.349 1.00 34.62 79 PHE B CA 1
ATOM 1652 C C . PHE B 1 78 ? 2.715 19.228 13.996 1.00 33.49 79 PHE B C 1
ATOM 1653 O O . PHE B 1 78 ? 3.384 20.221 13.695 1.00 33.46 79 PHE B O 1
ATOM 1661 N N . ILE B 1 79 ? 2.538 18.200 13.180 1.00 34.41 80 ILE B N 1
ATOM 1662 C CA . ILE B 1 79 ? 2.959 18.248 11.792 1.00 33.29 80 ILE B CA 1
ATOM 1663 C C . ILE B 1 79 ? 1.805 17.786 10.909 1.00 35.68 80 ILE B C 1
ATOM 1664 O O . ILE B 1 79 ? 0.808 17.227 11.409 1.00 36.61 80 ILE B O 1
ATOM 1669 N N . VAL B 1 80 ? 1.944 18.020 9.604 1.00 35.87 81 VAL B N 1
ATOM 1670 C CA . VAL B 1 80 ? 0.961 17.558 8.631 1.00 37.50 81 VAL B CA 1
ATOM 1671 C C . VAL B 1 80 ? 1.640 16.715 7.552 1.00 37.58 81 VAL B C 1
ATOM 1672 O O . VAL B 1 80 ? 2.858 16.529 7.578 1.00 36.57 81 VAL B O 1
ATOM 1676 N N . GLU B 1 81 ? 0.856 16.200 6.612 1.00 42.29 82 GLU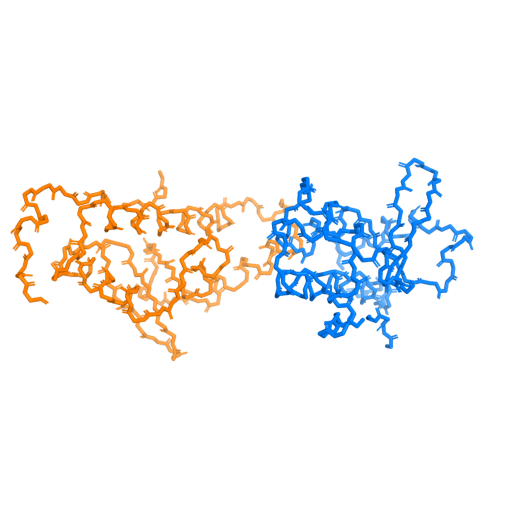 B N 1
ATOM 1677 C CA . GLU B 1 81 ? 1.412 15.389 5.521 1.00 47.38 82 GLU B CA 1
ATOM 1678 C C . GLU B 1 81 ? 2.520 16.116 4.737 1.00 44.75 82 GLU B C 1
ATOM 1679 O O . GLU B 1 81 ? 3.559 15.527 4.430 1.00 41.64 82 GLU B O 1
ATOM 1685 N N . ALA B 1 82 ? 2.312 17.393 4.428 1.00 40.10 83 ALA B N 1
ATOM 1686 C CA . ALA B 1 82 ? 3.328 18.154 3.704 1.00 41.38 83 ALA B CA 1
ATOM 1687 C C . ALA B 1 82 ? 4.683 18.195 4.425 1.00 38.27 83 ALA B C 1
ATOM 1688 O O . ALA B 1 82 ? 5.725 18.228 3.778 1.00 42.33 83 ALA B O 1
ATOM 1690 N N . ASP B 1 83 ? 4.662 18.212 5.757 1.00 35.86 84 ASP B N 1
ATOM 1691 C CA . ASP B 1 83 ? 5.881 18.158 6.567 1.00 35.35 84 ASP B CA 1
ATOM 1692 C C . ASP B 1 83 ? 6.579 16.810 6.473 1.00 37.33 84 ASP B C 1
ATOM 1693 O O . ASP B 1 83 ? 7.811 16.732 6.467 1.00 37.34 84 ASP B O 1
ATOM 1698 N N . ILE B 1 84 ? 5.779 15.752 6.443 1.00 40.09 85 ILE B N 1
ATOM 1699 C CA . ILE B 1 84 ? 6.305 14.406 6.241 1.00 41.19 85 ILE B CA 1
ATOM 1700 C C . ILE B 1 84 ? 7.003 14.322 4.893 1.00 40.03 85 ILE B C 1
ATOM 1701 O O . ILE B 1 84 ? 8.111 13.794 4.781 1.00 42.16 85 ILE B O 1
ATOM 1706 N N . LYS B 1 85 ? 6.347 14.864 3.875 1.00 44.19 86 LYS B N 1
ATOM 1707 C CA . LYS B 1 85 ? 6.899 14.916 2.521 1.00 42.12 86 LYS B CA 1
ATOM 1708 C C . LYS B 1 85 ? 8.205 15.700 2.468 1.00 48.59 86 LYS B C 1
ATOM 1709 O O . LYS B 1 85 ? 9.177 15.269 1.846 1.00 48.23 86 LYS B O 1
ATOM 1715 N N . GLU B 1 86 ? 8.213 16.864 3.117 1.00 45.40 87 GLU B N 1
ATOM 1716 C CA . GLU B 1 86 ? 9.306 17.833 2.979 1.00 42.95 87 GLU B CA 1
ATOM 1717 C C . GLU B 1 86 ? 10.553 17.432 3.757 1.00 41.54 87 GLU B C 1
ATOM 1718 O O . GLU B 1 86 ? 11.672 17.585 3.271 1.00 46.01 87 GLU B O 1
ATOM 1724 N N . PHE B 1 87 ? 10.351 16.924 4.972 1.00 41.31 88 PHE B N 1
ATOM 1725 C CA . PHE B 1 87 ? 11.446 16.746 5.921 1.00 41.41 88 PHE B CA 1
ATOM 1726 C C . PHE B 1 87 ? 11.842 15.287 6.213 1.00 49.04 88 PHE B C 1
ATOM 1727 O O . PHE B 1 87 ? 12.815 15.050 6.937 1.00 48.98 88 PHE B O 1
ATOM 1735 N N . THR B 1 88 ? 11.094 14.320 5.679 1.00 49.44 89 THR B N 1
ATOM 1736 C CA . THR B 1 88 ? 11.416 12.909 5.916 1.00 46.69 89 THR B CA 1
ATOM 1737 C C . THR B 1 88 ? 11.482 12.082 4.632 1.00 55.02 89 THR B C 1
ATOM 1738 O O . THR B 1 88 ? 11.221 12.579 3.536 1.00 55.37 89 THR B O 1
ATOM 1742 N N . THR B 1 89 ? 11.829 10.807 4.790 1.00 56.01 90 THR B N 1
ATOM 1743 C CA . THR B 1 89 ? 11.828 9.864 3.683 1.00 65.07 90 THR B CA 1
ATOM 1744 C C . THR B 1 89 ? 10.609 8.945 3.757 1.00 67.30 90 THR B C 1
ATOM 1745 O O . THR B 1 89 ? 10.507 7.979 3.004 1.00 63.66 90 THR B O 1
ATOM 1749 N N . LEU B 1 90 ? 9.694 9.256 4.672 1.00 63.21 91 LEU B N 1
ATOM 1750 C CA . LEU B 1 90 ? 8.447 8.507 4.834 1.00 66.00 91 LEU B CA 1
ATOM 1751 C C . LEU B 1 90 ? 7.503 8.768 3.661 1.00 73.04 91 LEU B C 1
ATOM 1752 O O . LEU B 1 90 ? 7.444 9.884 3.142 1.00 72.97 91 LEU B O 1
ATOM 1757 N N . LYS B 1 91 ? 6.757 7.741 3.256 1.00 78.71 92 LYS B N 1
ATOM 1758 C CA . LYS B 1 91 ? 5.736 7.888 2.215 1.00 86.89 92 LYS B CA 1
ATOM 1759 C C . LYS B 1 91 ? 4.338 7.521 2.714 1.00 88.69 92 LYS B C 1
ATOM 1760 O O . LYS B 1 91 ? 4.143 6.471 3.327 1.00 85.65 92 LYS B O 1
ATOM 1766 N N . ALA B 1 92 ? 3.368 8.390 2.443 1.00 91.66 93 ALA B N 1
ATOM 1767 C CA . ALA B 1 92 ? 2.006 8.191 2.927 1.00 93.45 93 ALA B CA 1
ATOM 1768 C C . ALA B 1 92 ? 1.278 7.087 2.164 1.00 98.17 93 ALA B C 1
ATOM 1769 O O . ALA B 1 92 ? 0.430 7.355 1.312 1.00 104.32 93 ALA B O 1
ATOM 1771 N N . ASP B 1 93 ? 1.618 5.842 2.480 1.00 93.27 94 ASP B N 1
ATOM 1772 C CA 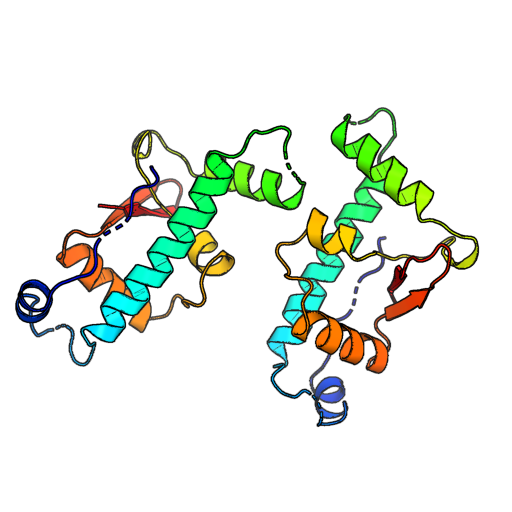. ASP B 1 93 ? 0.932 4.693 1.910 1.00 96.61 94 ASP B CA 1
ATOM 1773 C C . ASP B 1 93 ? 0.187 3.933 3.009 1.00 93.14 94 ASP B C 1
ATOM 1774 O O . ASP B 1 93 ? 0.149 4.371 4.161 1.00 86.78 94 ASP B O 1
ATOM 1779 N N . LYS B 1 94 ? -0.402 2.796 2.647 1.00 96.02 95 LYS B N 1
ATOM 1780 C CA . LYS B 1 94 ? -1.194 1.998 3.581 1.00 94.28 95 LYS B CA 1
ATOM 1781 C C . LYS B 1 94 ? -0.394 1.570 4.815 1.00 84.69 95 LYS B C 1
ATOM 1782 O O . LYS B 1 94 ? -0.889 1.647 5.944 1.00 74.79 95 LYS B O 1
ATOM 1788 N N . LYS B 1 95 ? 0.837 1.118 4.587 1.00 81.66 96 LYS B N 1
ATOM 1789 C CA . LYS B 1 95 ? 1.738 0.701 5.658 1.00 80.26 96 LYS B CA 1
ATOM 1790 C C . LYS B 1 95 ? 1.997 1.818 6.670 1.00 75.82 96 LYS B C 1
ATOM 1791 O O . LYS B 1 95 ? 1.959 1.594 7.883 1.00 69.21 96 LYS B O 1
ATOM 1797 N N . PHE B 1 96 ? 2.267 3.018 6.166 1.00 72.64 97 PHE B N 1
ATOM 1798 C CA . PHE B 1 96 ? 2.494 4.175 7.020 1.00 67.93 97 PHE B CA 1
ATOM 1799 C C . PHE B 1 96 ? 1.304 4.415 7.948 1.00 67.07 97 PHE B C 1
ATOM 1800 O O . PHE B 1 96 ? 1.476 4.790 9.110 1.00 57.33 97 PHE B O 1
ATOM 1808 N N . HIS B 1 97 ? 0.101 4.174 7.439 1.00 65.04 98 HIS B N 1
ATOM 1809 C CA . HIS B 1 97 ? -1.109 4.373 8.230 1.00 67.98 98 HIS B CA 1
ATOM 1810 C C . HIS B 1 97 ? -1.291 3.305 9.306 1.00 63.29 98 HIS B C 1
ATOM 1811 O O . HIS B 1 97 ? -1.916 3.554 10.341 1.00 61.47 98 HIS B O 1
ATOM 1818 N N . VAL B 1 98 ? -0.741 2.120 9.070 1.00 62.01 99 VAL B N 1
ATOM 1819 C CA . VAL B 1 98 ? -0.790 1.075 10.086 1.00 64.24 99 VAL B CA 1
ATOM 1820 C C . VAL B 1 98 ? 0.131 1.438 11.253 1.00 57.72 99 VAL B C 1
ATOM 1821 O O . VAL B 1 98 ? -0.253 1.294 12.413 1.00 55.12 99 VAL B O 1
ATOM 1825 N N . LEU B 1 99 ? 1.336 1.910 10.931 1.00 54.71 100 LEU B N 1
ATOM 1826 C CA . LEU B 1 99 ? 2.290 2.388 11.930 1.00 48.50 100 LEU B CA 1
ATOM 1827 C C . LEU B 1 99 ? 1.716 3.561 12.689 1.00 48.91 100 LEU B C 1
ATOM 1828 O O . LEU B 1 99 ? 1.868 3.656 13.912 1.00 44.85 100 LEU B O 1
ATOM 1833 N N . LEU B 1 100 ? 1.053 4.456 11.964 1.00 49.84 101 LEU B N 1
ATOM 1834 C CA . LEU B 1 100 ? 0.436 5.637 12.575 1.00 55.62 101 LEU B CA 1
ATOM 1835 C C . LEU B 1 100 ? -0.650 5.232 13.571 1.00 55.97 101 LEU B C 1
ATOM 1836 O O . LEU B 1 100 ? -0.852 5.888 14.597 1.00 49.03 101 LEU B O 1
ATOM 1841 N N . ASN B 1 101 ? -1.348 4.145 13.260 1.00 51.90 102 ASN B N 1
ATOM 1842 C CA . ASN B 1 101 ? -2.400 3.650 14.137 1.00 54.52 102 ASN B CA 1
ATOM 1843 C C . ASN B 1 101 ? -1.806 3.139 15.447 1.00 50.83 102 ASN B C 1
ATOM 1844 O O . ASN B 1 101 ? -2.377 3.330 16.520 1.00 47.52 102 ASN B O 1
ATOM 1849 N N . ILE B 1 102 ? -0.656 2.482 15.334 1.00 51.43 103 ILE B N 1
ATOM 1850 C CA . ILE B 1 102 ? 0.102 2.022 16.488 1.00 49.63 103 ILE B CA 1
ATOM 1851 C C . ILE B 1 102 ? 0.516 3.207 17.347 1.00 47.89 103 ILE B C 1
ATOM 1852 O O . ILE B 1 102 ? 0.372 3.177 18.570 1.00 45.13 103 ILE B O 1
ATOM 1857 N N . LEU B 1 103 ? 1.008 4.265 16.702 1.00 41.86 104 LEU B N 1
ATOM 1858 C CA . LEU B 1 103 ? 1.402 5.484 17.421 1.00 39.03 104 LEU B CA 1
ATOM 1859 C C . LEU B 1 103 ? 0.239 6.146 18.145 1.00 41.61 104 LEU B C 1
ATOM 1860 O O . LEU B 1 103 ? 0.385 6.644 19.270 1.00 41.11 104 LEU B O 1
ATOM 1865 N N . ARG B 1 104 ? -0.918 6.154 17.500 1.00 45.11 105 ARG B N 1
ATOM 1866 C CA . ARG B 1 104 ? -2.132 6.629 18.135 1.00 48.36 105 ARG B CA 1
ATOM 1867 C C . ARG B 1 104 ? -2.494 5.729 19.338 1.00 46.80 105 ARG B C 1
ATOM 1868 O O . ARG B 1 104 ? -2.828 6.221 20.424 1.00 47.66 105 ARG B O 1
ATOM 1876 N N . HIS B 1 105 ? -2.420 4.417 19.134 1.00 45.05 106 HIS B N 1
ATOM 1877 C CA . HIS B 1 105 ? -2.753 3.477 20.204 1.00 43.79 106 HIS B CA 1
ATOM 1878 C C . HIS B 1 105 ? -1.798 3.610 21.386 1.00 40.88 106 HIS B C 1
ATOM 1879 O O . HIS B 1 105 ? -2.224 3.598 22.521 1.00 41.35 106 HIS B O 1
ATOM 1886 N N . CYS B 1 106 ? -0.505 3.733 21.110 1.00 39.87 107 CYS B N 1
ATOM 1887 C CA . CYS B 1 106 ? 0.490 3.927 22.153 1.00 41.80 107 CYS B CA 1
ATOM 1888 C C . CYS B 1 106 ? 0.580 5.396 22.620 1.00 37.63 107 CYS B C 1
ATOM 1889 O O . CYS B 1 106 ? 1.581 5.820 23.197 1.00 31.38 107 CYS B O 1
ATOM 1892 N N . ARG B 1 107 ? -0.472 6.156 22.344 1.00 34.49 108 ARG B N 1
ATOM 1893 C CA . ARG B 1 107 ? -0.582 7.541 22.810 1.00 39.41 108 ARG B CA 1
ATOM 1894 C C . ARG B 1 107 ? 0.656 8.406 22.560 1.00 35.98 108 ARG B C 1
ATOM 1895 O O . ARG B 1 107 ? 1.067 9.205 23.417 1.00 34.23 108 ARG B O 1
ATOM 1903 N N . ARG B 1 108 ? 1.229 8.271 21.359 1.00 32.94 109 ARG B N 1
ATOM 1904 C CA . ARG B 1 108 ? 2.361 9.081 20.927 1.00 32.64 109 ARG B CA 1
ATOM 1905 C C . ARG B 1 108 ? 1.899 10.311 20.132 1.00 36.02 109 ARG B C 1
ATOM 1906 O O . ARG B 1 108 ? 2.625 11.289 20.010 1.00 32.12 109 ARG B O 1
ATOM 1914 N N . LEU B 1 109 ? 0.699 10.243 19.574 1.00 33.61 110 LEU B N 1
ATOM 1915 C CA . LEU B 1 109 ? 0.172 11.351 18.805 1.00 37.85 110 LEU B CA 1
ATOM 1916 C C . LEU B 1 109 ? -1.318 11.179 18.670 1.00 39.02 110 LEU B C 1
ATOM 1917 O O . LEU B 1 109 ? -1.838 10.095 18.903 1.00 37.91 110 LEU B O 1
ATOM 1922 N N . SER B 1 110 ? -2.006 12.255 18.306 1.00 36.95 111 SER B N 1
ATOM 1923 C CA . SER B 1 110 ? -3.438 12.211 18.065 1.00 42.27 111 SER B CA 1
ATOM 1924 C C . SER B 1 110 ? -3.717 13.151 16.893 1.00 51.38 111 SER B C 1
ATOM 1925 O O . SER B 1 110 ? -2.802 13.807 16.407 1.00 48.28 111 SER B O 1
ATOM 1928 N N . GLU B 1 111 ? -4.966 13.231 16.450 1.00 60.81 112 GLU B N 1
ATOM 1929 C CA . GLU B 1 111 ? -5.289 14.016 15.262 1.00 67.86 112 GLU B CA 1
ATOM 1930 C C . GLU B 1 111 ? -6.185 15.231 15.522 1.00 69.00 112 GLU B C 1
ATOM 1931 O O . GLU B 1 111 ? -7.132 15.166 16.294 1.00 72.71 112 GLU B O 1
ATOM 1937 N N . VAL B 1 112 ? -5.861 16.346 14.878 1.00 70.33 113 VAL B N 1
ATOM 1938 C CA . VAL B 1 112 ? -6.687 17.545 14.951 1.00 74.12 113 VAL B CA 1
ATOM 1939 C C . VAL B 1 112 ? -7.138 17.950 13.549 1.00 78.95 113 VAL B C 1
ATOM 1940 O O . VAL B 1 112 ? -6.332 18.362 12.715 1.00 78.21 113 VAL B O 1
ATOM 1944 N N . ARG B 1 113 ? -8.433 17.815 13.291 1.00 83.81 114 ARG B N 1
ATOM 1945 C CA . ARG B 1 113 ? -8.970 18.135 11.977 1.00 87.25 114 ARG B CA 1
ATOM 1946 C C . ARG B 1 113 ? -9.731 19.448 11.959 1.00 90.92 114 ARG B C 1
ATOM 1947 O O . ARG B 1 113 ? -10.484 19.764 12.878 1.00 93.66 114 ARG B O 1
ATOM 1955 N N . GLY B 1 114 ? -9.516 20.206 10.891 1.00 77.95 115 GLY B N 1
ATOM 1956 C CA . GLY B 1 114 ? -10.175 21.477 10.681 1.00 82.15 115 GLY B CA 1
ATOM 1957 C C . GLY B 1 114 ? -9.708 21.987 9.337 1.00 86.36 115 GLY B C 1
ATOM 1958 O O . GLY B 1 114 ? -8.567 21.739 8.949 1.00 83.58 115 GLY B O 1
ATOM 1959 N N . GLY B 1 115 ? -10.589 22.680 8.622 1.00 92.46 116 GLY B N 1
ATOM 1960 C CA . GLY B 1 115 ? -10.271 23.188 7.300 1.00 90.61 116 GLY B CA 1
ATOM 1961 C C . GLY B 1 115 ? -9.857 22.095 6.333 1.00 91.03 116 GLY B C 1
ATOM 1962 O O . GLY B 1 115 ? -8.999 22.314 5.478 1.00 93.83 116 GLY B O 1
ATOM 1963 N N . GLY B 1 116 ? -10.462 20.917 6.471 1.00 91.15 117 GLY B N 1
ATOM 1964 C CA . GLY B 1 116 ? -10.141 19.785 5.619 1.00 89.68 117 GLY B CA 1
ATOM 1965 C C . GLY B 1 116 ? -8.666 19.436 5.660 1.00 81.10 117 GLY B C 1
ATOM 1966 O O . GLY B 1 116 ? -8.073 19.068 4.648 1.00 80.57 117 GLY B O 1
ATOM 1967 N N . LEU B 1 117 ? -8.072 19.562 6.842 1.00 75.07 118 LEU B N 1
ATOM 1968 C CA . LEU B 1 117 ? -6.653 19.293 7.025 1.00 66.25 118 LEU B CA 1
ATOM 1969 C C . LEU B 1 117 ? -6.439 18.412 8.246 1.00 50.75 118 LEU B C 1
ATOM 1970 O O . LEU B 1 117 ? -7.005 18.662 9.307 1.00 50.22 118 LEU B O 1
ATOM 1975 N N . THR B 1 118 ? -5.617 17.381 8.106 1.00 53.47 119 THR B N 1
ATOM 1976 C CA . THR B 1 118 ? -5.335 16.522 9.249 1.00 53.85 119 THR B CA 1
ATOM 1977 C C . THR B 1 118 ? -4.025 16.912 9.913 1.00 43.05 119 THR B C 1
ATOM 1978 O O . THR B 1 118 ? -2.976 16.946 9.275 1.00 41.48 119 THR B O 1
ATOM 1982 N N . ARG B 1 119 ? -4.094 17.221 11.201 1.00 40.74 120 ARG B N 1
ATOM 1983 C CA . ARG B 1 119 ? -2.900 17.559 11.955 1.00 39.77 120 ARG B CA 1
ATOM 1984 C C . ARG B 1 119 ? -2.536 16.435 12.920 1.00 39.68 120 ARG B C 1
ATOM 1985 O O . ARG B 1 119 ? -3.387 15.941 13.645 1.00 43.07 120 ARG B O 1
ATOM 1993 N N . TYR B 1 120 ? -1.265 16.048 12.932 1.00 39.05 121 TYR B N 1
ATOM 1994 C CA . TYR B 1 120 ? -0.778 15.039 13.868 1.00 37.85 121 TYR B CA 1
ATOM 1995 C C . TYR B 1 120 ? -0.083 15.708 15.041 1.00 36.49 121 TYR B C 1
ATOM 1996 O O . TYR B 1 120 ? 1.059 16.148 14.934 1.00 35.37 121 TYR B O 1
ATOM 2005 N N . VAL B 1 121 ? -0.799 15.783 16.154 1.00 38.07 122 VAL B N 1
ATOM 2006 C CA . VAL B 1 121 ? -0.341 16.482 17.349 1.00 37.35 122 VAL B CA 1
ATOM 2007 C C . VAL B 1 121 ? 0.475 15.554 18.235 1.00 33.04 122 VAL B C 1
ATOM 2008 O O . VAL B 1 121 ? 0.033 14.448 18.587 1.00 33.99 122 VAL B O 1
ATOM 2012 N N . ILE B 1 122 ? 1.675 16.004 18.570 1.00 31.49 123 ILE B N 1
ATOM 2013 C CA . ILE B 1 122 ? 2.616 15.181 19.297 1.00 37.00 123 ILE B CA 1
ATOM 2014 C C . ILE B 1 122 ? 2.193 15.091 20.755 1.00 42.79 123 ILE B C 1
ATOM 2015 O O . ILE B 1 122 ? 1.867 16.108 21.380 1.00 37.20 123 ILE B O 1
ATOM 2020 N N . THR B 1 123 ? 2.215 13.855 21.253 1.00 40.45 124 THR B N 1
ATOM 2021 C CA . THR B 1 123 ? 1.853 13.446 22.615 1.00 47.77 124 THR B CA 1
ATOM 2022 C C . THR B 1 123 ? 0.376 13.097 22.776 1.00 55.14 124 THR B C 1
ATOM 2023 O O . THR B 1 123 ? -0.091 12.091 22.221 1.00 36.49 124 THR B O 1
#

Solvent-accessible surface area: 14348 Å² total

B-factor: mean 52.7, std 18.19, range [22.66, 115.04]

Organism: Homo sapiens (NCBI:txid9606)

Foldseek 3Di:
DFDADQQDPVRVVPDDPVCPPPDSVNLRVVSVLVRQLQCVLVCLVVDDPVPDDVSVVSNVVVVVPDDPVCVPFTKDFVVSSVVGHPDDCDPVNVVSVVSCVVSVQWDWDDDPNTTITTGD/DQDADQDDPVLVVVDDCVCPPPDSVNLRVVRVQVRQLQCVLVCLCPDDPVPDDVSVVSNVVVVVPDDPVCVVWGKDFPVSSVPGGPDDPDPVSVVSVVSCVVSVQWDWDDDPNTTITTGD

Nearest PDB structures (foldseek):
  4c9y-assembly2_B  TM=9.972E-01  e=4.279E-19  Homo sapiens
  4ca0-assembly2_B  TM=9.761E-01  e=2.226E-18  Homo sapiens
  7zs9-assembly1_2  TM=4.155E-01  e=2.248E-01  Saccharomyces cerevisiae
  5oqj-assembly1_2  TM=3.901E-01  e=4.401E-01  Saccharomyces cerevisiae S288C
  4d10-assembly1_O  TM=3.101E-01  e=4.140E-01  Homo sapiens

Sequence (240 aa):
SIKEPFITCDEFNGVPSYKSRLTYNQINDVIKEINKAVISKYKILHQPKKSNSVTRNLYHRFIDEETKDTKGRYFIVEADIKEFTTLKADKKFHVLLNILRHCRRLSEVRGGGLTRYVITSIKEPFITCDEFNGVPSYKSRLTYNQINDVIKEINKAVISKYKILHQPKKSNSVTRNLYHRFIDEETKDTKGRYFIVEADIKEFTTLKADKKFHVLLNILRHCRRLSEVRGGGLTRYVIT

InterPro domains:
  IPR009829 Spindle and kinetochore-associated protein 1 [PF07160] (4-248)
  IPR009829 Spindle and kinetochore-associated protein 1 [PTHR28573] (2-255)
  IPR042031 SKA1 microtubule binding domain superfamily [G3DSA:1.10.10.1890] (133-255)

Radius of gyration: 22.04 Å; Cα contacts (8 Å, |Δi|>4): 235; chains: 2; bounding box: 45×60×52 Å

CATH classification: 1.10.10.1890

Secondary structure (DSSP, 8-state):
-----PPPHHHHHTS----TT--HHHHHHHHHHHHHHHHHHHHHHTS-TT--HHHHHHHHHHHHH--TTTTT--EE-HHHHHHH-----SHHHHHHHHHHHHTTSEEEE--TT--EEEE-/-----PPPHHHHHHS----TT--HHHHHHHHHHHHHHHHHHHHHHTS-TT--HHHHHHHHHHHHH--GGGTT--EE-HHHHHHH-S---SHHHHHHHHHHHHTTSEEEEEETTEEEEEE-

GO terms:
  GO:0008017 microtubule binding (F, IDA)
  GO:0000940 outer kinetochore (C, IDA)
  GO:0031110 regulation of microtubule polymerization or depolymerization (P, IDA)
  GO:0000278 mitotic cell cycle (P, IMP)
  GO:0005515 protein binding (F, IPI)
  GO:0005829 cytosol (C, TAS)
  GO:0015630 microtubule cytoskeleton (C, IDA)
  GO:0000776 kinetochore (C, IPI)
  GO:1990498 mitotic spindle microtubule (C, IDA)
  GO:0072686 mitotic spindle (C, IDA)
  GO:0000776 kinetochore (C, IDA)
  GO:0005813 centrosome (C, IDA)
  GO:0005876 spindle microtubule (C, IDA)
  GO:0170027 SKA complex (C, IDA)
  GO:0031116 positive regulation of microtubule polymerization (P, IDA)
  GO:0051315 attachment of mitotic spindle microtubules to kinetochore (P, IDA)
  GO:0140499 negative regulation of mitotic spindle assembly checkpoint signaling (P, IMP)
  GO:0051310 metaphase chromosome alignment (P, IMP)
  GO:0051315 attachment of mitotic spindle microtubules to kinetochore (P, IMP)
  GO:0007080 mitotic metaphase chromosome alignment (P, IMP)